Protein AF-A0A8H8NSB6-F1 (afdb_monomer_lite)

pLDDT: mean 71.09, std 27.41, range [25.17, 98.81]

Foldseek 3Di:
DADQFFWFWWDFDDDPPPPDPVPDDFFFFFQKWDWFAADDDDPVPPADDDDPPDDHDDPDCPPPHPDPDDDDDDDDDDDDDDDDDDDDDDDDDDDDDDDDDDDDDDDDDDDDDDDDDDDDDPPPPPPPPPDPQQAASIGTDDTQWFPCNPVQKFWDQDQRPRRALEGADGPVVCVVQVQWDQDPSTDTHGHWRPDPDDDGGTYGIMITGNDGDDFTKTKHRDLDDAAAASGWTWRKIHDVVDPPASKIWTQATDHHHDQWGKTFIAWAPQQFADPPFQAQFDFSDGRAQHCVVNVHPGGITTFPDRCQDHPSCNVQSHWMWMWGGDLQWIFIATAGPVGHDVCVSSVRDDVVPRHTGRDGGTCPPPRSPID

InterPro domains:
  IPR000757 Beta-glucanase-like, N-terminal domain [PS51762] (128-371)
  IPR013320 Concanavalin A-like lectin/glucanase domain superfamily [SSF49899] (148-345)
  IPR050546 Glycosyl Hydrolase Family 16 [PTHR10963] (89-366)

Structure (mmCIF, N/CA/C/O backbone):
data_AF-A0A8H8NSB6-F1
#
_entry.id   AF-A0A8H8NSB6-F1
#
loop_
_atom_site.group_PDB
_atom_site.id
_atom_site.type_symbol
_atom_site.label_atom_id
_atom_site.label_alt_id
_atom_site.label_comp_id
_atom_site.label_asym_id
_atom_site.label_entity_id
_atom_site.label_seq_id
_atom_site.pdbx_PDB_ins_code
_atom_site.Cartn_x
_atom_site.Cartn_y
_atom_site.Cartn_z
_atom_site.occupancy
_atom_site.B_iso_or_equiv
_atom_site.auth_seq_id
_atom_site.auth_comp_id
_atom_site.auth_asym_id
_atom_site.auth_atom_id
_atom_site.pdbx_PDB_model_num
ATOM 1 N N . MET A 1 1 ? -5.853 -27.298 14.794 1.00 31.56 1 MET A N 1
ATOM 2 C CA . MET A 1 1 ? -5.613 -26.521 13.560 1.00 31.56 1 MET A CA 1
ATOM 3 C C . MET A 1 1 ? -5.028 -25.190 13.998 1.00 31.56 1 MET A C 1
ATOM 5 O O . MET A 1 1 ? -5.674 -24.509 14.779 1.00 31.56 1 MET A O 1
ATOM 9 N N . LYS A 1 2 ? -3.760 -24.920 13.668 1.00 25.17 2 LYS A N 1
ATOM 10 C CA . LYS A 1 2 ? -3.040 -23.701 14.081 1.00 25.17 2 LYS A CA 1
ATOM 11 C C . LYS A 1 2 ? -3.324 -22.585 13.061 1.00 25.17 2 LYS A C 1
ATOM 13 O O . LYS A 1 2 ? -3.433 -22.927 11.885 1.00 25.17 2 LYS A O 1
ATOM 18 N N . PRO A 1 3 ? -3.458 -21.312 13.466 1.00 31.80 3 PRO A N 1
ATOM 19 C CA . PRO A 1 3 ? -3.681 -20.223 12.525 1.00 31.80 3 PRO A CA 1
ATOM 20 C C . PRO A 1 3 ? -2.365 -19.892 11.808 1.00 31.80 3 PRO A C 1
ATOM 22 O O . P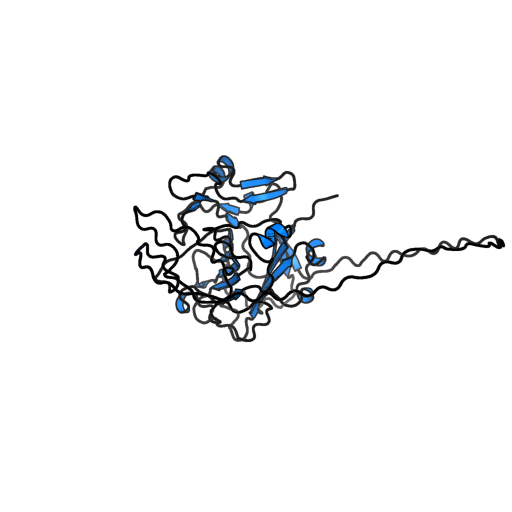RO A 1 3 ? -1.305 -19.850 12.431 1.00 31.80 3 PRO A O 1
ATOM 25 N N . THR A 1 4 ? -2.435 -19.695 10.495 1.00 35.28 4 THR A N 1
ATOM 26 C CA . THR A 1 4 ? -1.315 -19.304 9.631 1.00 35.28 4 THR A CA 1
ATOM 27 C C . THR A 1 4 ? -1.659 -17.942 9.049 1.00 35.28 4 THR A C 1
ATOM 29 O O . THR A 1 4 ? -2.445 -17.895 8.110 1.00 35.28 4 THR A O 1
ATOM 32 N N . ILE A 1 5 ? -1.147 -16.854 9.634 1.00 37.28 5 ILE A N 1
ATOM 33 C CA . ILE A 1 5 ? -1.240 -15.489 9.084 1.00 37.28 5 ILE A CA 1
ATOM 34 C C . ILE A 1 5 ? 0.093 -14.795 9.373 1.00 37.28 5 ILE A C 1
ATOM 36 O O . ILE A 1 5 ? 0.484 -14.708 10.534 1.00 37.28 5 ILE A O 1
ATOM 40 N N . VAL A 1 6 ? 0.811 -14.398 8.314 1.00 36.88 6 VAL A N 1
ATOM 41 C CA . VAL A 1 6 ? 2.244 -14.041 8.355 1.00 36.88 6 VAL A CA 1
ATOM 42 C C . VAL A 1 6 ? 2.505 -12.702 7.661 1.00 36.88 6 VAL A C 1
ATOM 44 O O . VAL A 1 6 ? 2.391 -12.597 6.444 1.00 36.88 6 V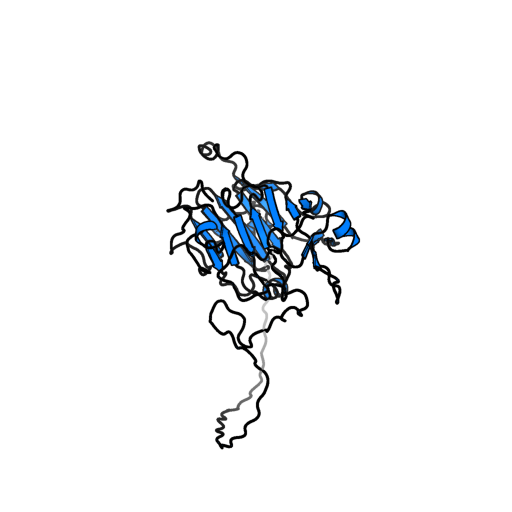AL A O 1
ATOM 47 N N . LEU A 1 7 ? 2.955 -11.697 8.418 1.00 34.12 7 LEU A N 1
ATOM 48 C CA . LEU A 1 7 ? 3.633 -10.513 7.877 1.00 34.12 7 LEU A CA 1
ATOM 49 C C . LEU A 1 7 ? 5.150 -10.716 8.026 1.00 34.12 7 LEU A C 1
ATOM 51 O O . LEU A 1 7 ? 5.658 -10.684 9.148 1.00 34.12 7 LEU A O 1
ATOM 55 N N . ALA A 1 8 ? 5.884 -10.935 6.932 1.00 38.88 8 ALA A N 1
ATOM 56 C CA . ALA A 1 8 ? 7.321 -11.234 6.989 1.00 38.88 8 ALA A CA 1
ATOM 57 C C . ALA A 1 8 ? 8.144 -10.319 6.069 1.00 38.88 8 ALA A C 1
ATOM 59 O O . ALA A 1 8 ? 7.882 -10.247 4.869 1.00 38.88 8 ALA A O 1
ATOM 60 N N . LEU A 1 9 ? 9.171 -9.654 6.620 1.00 35.47 9 LEU A N 1
ATOM 61 C CA . LEU A 1 9 ? 10.244 -9.034 5.832 1.00 35.47 9 LEU A CA 1
ATOM 62 C C . LEU A 1 9 ? 11.507 -9.891 5.873 1.00 35.47 9 LEU A C 1
ATOM 64 O O . LEU A 1 9 ? 11.980 -10.232 6.961 1.00 35.47 9 LEU A O 1
ATOM 68 N N . ALA A 1 10 ? 12.107 -10.162 4.717 1.00 37.84 10 ALA A N 1
ATOM 69 C CA . ALA A 1 10 ? 13.347 -10.913 4.618 1.00 37.84 10 ALA A CA 1
ATOM 70 C C . ALA A 1 10 ? 14.437 -10.141 3.842 1.00 37.84 10 ALA A C 1
ATOM 72 O O . ALA A 1 10 ? 14.140 -9.438 2.880 1.00 37.84 10 ALA A O 1
ATOM 73 N N . ALA A 1 11 ? 15.704 -10.273 4.251 1.00 36.00 11 ALA A N 1
ATOM 74 C CA . ALA A 1 11 ? 16.877 -9.654 3.616 1.00 36.00 11 ALA A CA 1
ATOM 75 C C . ALA A 1 11 ? 17.963 -10.698 3.282 1.00 36.00 11 ALA A C 1
ATOM 77 O O . ALA A 1 11 ? 18.061 -11.735 3.939 1.00 36.00 11 ALA A O 1
ATOM 78 N N . LEU A 1 12 ? 18.761 -10.436 2.243 1.00 31.56 12 LEU A N 1
ATOM 79 C CA . LEU A 1 12 ? 19.855 -11.290 1.759 1.00 31.56 12 LEU A CA 1
ATOM 80 C C . LEU A 1 12 ? 21.085 -11.250 2.686 1.00 31.56 12 LEU A C 1
ATOM 82 O O . LEU A 1 12 ? 21.487 -10.184 3.142 1.00 31.56 12 LEU A O 1
ATOM 86 N N . ALA A 1 13 ? 21.752 -12.394 2.866 1.00 33.66 13 ALA A N 1
ATOM 87 C CA . ALA A 1 13 ? 23.151 -12.453 3.302 1.00 33.66 13 ALA A CA 1
ATOM 88 C C . ALA A 1 13 ? 24.038 -12.702 2.068 1.00 33.66 13 ALA A C 1
ATOM 90 O O . ALA A 1 13 ? 23.849 -13.705 1.382 1.00 33.66 13 ALA A O 1
ATOM 91 N N . ILE A 1 14 ? 24.984 -11.805 1.766 1.00 41.91 14 ILE A N 1
ATOM 92 C CA . ILE A 1 14 ? 25.875 -11.919 0.595 1.00 41.91 14 ILE A CA 1
ATOM 93 C C . ILE A 1 14 ? 27.347 -11.849 1.036 1.00 41.91 14 ILE A C 1
ATOM 95 O O . ILE A 1 14 ? 27.715 -10.899 1.728 1.00 41.91 14 ILE A O 1
ATOM 99 N N . PRO A 1 15 ? 28.227 -12.760 0.577 1.00 36.62 15 PRO A N 1
ATOM 100 C CA . PRO A 1 15 ? 29.655 -12.493 0.466 1.00 36.62 15 PRO A CA 1
ATOM 101 C C . PRO A 1 15 ? 29.919 -11.609 -0.770 1.00 36.62 15 PRO A C 1
ATOM 103 O O . PRO A 1 15 ? 29.604 -11.984 -1.896 1.00 36.62 15 PRO A O 1
ATOM 106 N N . SER A 1 16 ? 30.492 -10.422 -0.544 1.00 33.41 16 SER A N 1
ATOM 107 C CA . SER A 1 16 ? 31.216 -9.591 -1.530 1.00 33.41 16 SER A CA 1
ATOM 108 C C . SER A 1 16 ? 30.492 -9.072 -2.793 1.00 33.41 16 SER A C 1
ATOM 110 O O . SER A 1 16 ? 31.108 -8.997 -3.851 1.00 33.41 16 SER A O 1
ATOM 112 N N . ALA A 1 17 ? 29.243 -8.601 -2.691 1.00 33.72 17 ALA A N 1
ATOM 113 C CA . ALA A 1 17 ? 28.645 -7.710 -3.710 1.00 33.72 17 ALA A CA 1
ATOM 114 C C . ALA A 1 17 ? 27.960 -6.458 -3.116 1.00 33.72 17 ALA A C 1
ATOM 116 O O . ALA A 1 17 ? 27.121 -5.830 -3.754 1.00 33.72 17 ALA A O 1
ATOM 117 N N . ALA A 1 18 ? 28.337 -6.072 -1.892 1.00 35.59 18 ALA A N 1
ATOM 118 C CA . ALA A 1 18 ? 27.906 -4.839 -1.230 1.00 35.59 18 ALA A CA 1
ATOM 119 C C . ALA A 1 18 ? 28.957 -3.727 -1.395 1.00 35.59 18 ALA A C 1
ATOM 121 O O . ALA A 1 18 ? 29.485 -3.192 -0.423 1.00 35.59 18 ALA A O 1
ATOM 122 N N . GLN A 1 19 ? 29.300 -3.389 -2.635 1.00 32.56 19 GLN A N 1
ATOM 123 C CA . GLN A 1 19 ? 30.086 -2.191 -2.931 1.00 32.56 19 GLN A CA 1
ATOM 124 C C . GLN A 1 19 ? 29.279 -1.302 -3.876 1.00 32.56 19 GLN A C 1
ATOM 126 O O . GLN A 1 19 ? 29.432 -1.371 -5.089 1.00 32.56 19 GLN A O 1
ATOM 131 N N . SER A 1 20 ? 28.353 -0.531 -3.287 1.00 32.12 20 SER A N 1
ATOM 132 C CA . SER A 1 20 ? 27.959 0.840 -3.700 1.00 32.12 20 SER A CA 1
ATOM 133 C C . SER A 1 20 ? 26.593 1.323 -3.167 1.00 32.12 20 SER A C 1
ATOM 135 O O . SER A 1 20 ? 26.095 2.335 -3.644 1.00 32.12 20 SER A O 1
ATOM 137 N N . LEU A 1 21 ? 26.008 0.699 -2.135 1.00 40.34 21 LEU A N 1
ATOM 138 C CA . LEU A 1 21 ? 24.866 1.294 -1.402 1.00 40.34 21 LEU A CA 1
ATOM 139 C C . LEU A 1 21 ? 25.288 2.125 -0.169 1.00 40.34 21 LEU A C 1
ATOM 141 O O . LEU A 1 21 ? 24.444 2.688 0.515 1.00 40.34 21 LEU A O 1
ATOM 145 N N . ASN A 1 22 ? 26.594 2.274 0.084 1.00 31.16 22 ASN A N 1
ATOM 146 C CA . ASN A 1 22 ? 27.151 2.988 1.247 1.00 31.16 22 ASN A CA 1
ATOM 147 C C . ASN A 1 22 ? 27.150 4.531 1.120 1.00 31.16 22 ASN A C 1
ATOM 149 O O . ASN A 1 22 ? 27.965 5.183 1.763 1.00 31.16 22 ASN A O 1
ATOM 153 N N . VAL A 1 23 ? 26.302 5.125 0.271 1.00 32.78 23 VAL A N 1
ATOM 154 C CA . VAL A 1 23 ? 26.246 6.597 0.077 1.00 32.78 23 VAL A CA 1
ATOM 155 C C . VAL A 1 23 ? 24.837 7.165 0.293 1.00 32.78 23 VAL A C 1
ATOM 157 O O . VAL A 1 23 ? 24.571 8.316 -0.026 1.00 32.78 23 VAL A O 1
ATOM 160 N N . VAL A 1 24 ? 23.926 6.389 0.881 1.00 34.28 24 VAL A N 1
ATOM 161 C CA . VAL A 1 24 ? 22.665 6.931 1.398 1.00 34.28 24 VAL A CA 1
ATOM 162 C C . VAL A 1 24 ? 22.602 6.573 2.873 1.00 34.28 24 VAL A C 1
ATOM 164 O O . VAL A 1 24 ? 22.311 5.433 3.236 1.00 34.28 24 VAL A O 1
ATOM 167 N N . ASP A 1 25 ? 22.953 7.538 3.721 1.00 31.75 25 ASP A N 1
ATOM 168 C CA . ASP A 1 25 ? 22.668 7.465 5.148 1.00 31.75 25 ASP A CA 1
ATOM 169 C C . ASP A 1 25 ? 21.160 7.242 5.309 1.00 31.75 25 ASP A C 1
ATOM 171 O O . ASP A 1 25 ? 20.360 8.130 5.033 1.00 31.75 25 ASP A O 1
ATOM 175 N N . SER A 1 26 ? 20.784 6.036 5.743 1.00 31.34 26 SER A N 1
ATOM 176 C CA . SER A 1 26 ? 19.444 5.656 6.214 1.00 31.34 26 SER A CA 1
ATOM 177 C C . SER A 1 26 ? 18.268 6.023 5.291 1.00 31.34 26 SER A C 1
ATOM 179 O O . SER A 1 26 ? 17.693 7.102 5.383 1.00 31.34 26 SER A O 1
ATOM 181 N N . PHE A 1 27 ? 17.840 5.072 4.462 1.00 38.47 27 PHE A N 1
ATOM 182 C CA . PHE A 1 27 ? 16.586 5.167 3.714 1.00 38.47 27 PHE A CA 1
ATOM 183 C C . PHE A 1 27 ? 15.393 4.687 4.559 1.00 38.47 27 PHE A C 1
ATOM 185 O O . PHE A 1 27 ? 15.475 3.610 5.144 1.00 38.47 27 PHE A O 1
ATOM 192 N N . MET A 1 28 ? 14.300 5.464 4.544 1.00 42.97 28 MET A N 1
ATOM 193 C CA . MET A 1 28 ? 12.947 5.227 5.089 1.00 42.97 28 MET A CA 1
ATOM 194 C C . MET A 1 28 ? 12.724 5.264 6.601 1.00 42.97 28 MET A C 1
ATOM 196 O O . MET A 1 28 ? 13.445 4.676 7.391 1.00 42.97 28 MET A O 1
ATOM 200 N N . ARG A 1 29 ? 11.606 5.880 7.000 1.00 37.41 29 ARG A N 1
ATOM 201 C CA . ARG A 1 29 ? 11.091 5.883 8.378 1.00 37.41 29 ARG A CA 1
ATOM 202 C C . ARG A 1 29 ? 9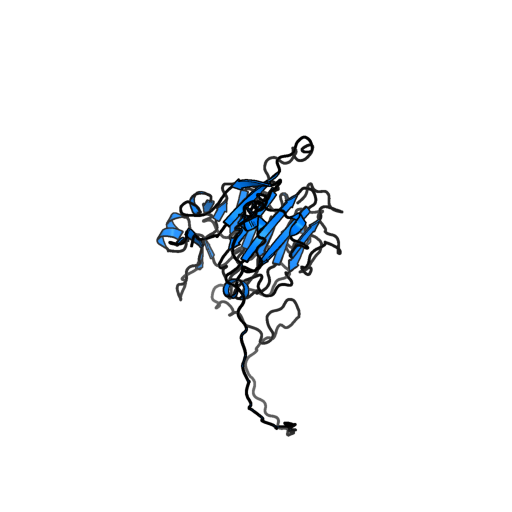.703 5.270 8.518 1.00 37.41 29 ARG A C 1
ATOM 204 O O . ARG A 1 29 ? 9.190 5.215 9.627 1.00 37.41 29 ARG A O 1
ATOM 211 N N . ASP A 1 30 ? 9.080 4.814 7.435 1.00 36.09 30 ASP A N 1
ATOM 212 C CA . ASP A 1 30 ? 7.645 4.573 7.471 1.00 36.09 30 ASP A CA 1
ATOM 213 C C . ASP A 1 30 ? 7.247 3.344 6.656 1.00 36.09 30 ASP A C 1
ATOM 215 O O . ASP A 1 30 ? 7.358 3.347 5.438 1.00 36.09 30 ASP A O 1
ATOM 219 N N . LEU A 1 31 ? 6.705 2.320 7.316 1.00 30.84 31 LEU A N 1
ATOM 220 C CA . LEU A 1 31 ? 5.618 1.508 6.774 1.00 30.84 31 LEU A CA 1
ATOM 221 C C . LEU A 1 31 ? 4.321 2.175 7.236 1.00 30.84 31 LEU A C 1
ATOM 223 O O . LEU A 1 31 ? 3.994 2.105 8.415 1.00 30.84 31 LEU A O 1
ATOM 227 N N . SER A 1 32 ? 3.635 2.910 6.364 1.00 37.50 32 SER A N 1
ATOM 228 C CA . SER A 1 32 ? 2.466 3.704 6.755 1.00 37.50 32 SER A CA 1
ATOM 229 C C . SER A 1 32 ? 1.161 3.058 6.295 1.00 37.50 32 SER A C 1
ATOM 231 O O . SER A 1 32 ? 1.025 2.664 5.141 1.00 37.50 32 SER A O 1
ATOM 233 N N . ILE A 1 33 ? 0.166 2.988 7.184 1.00 32.91 33 ILE A N 1
ATOM 234 C CA . ILE A 1 33 ? -1.244 2.848 6.788 1.00 32.91 33 ILE A CA 1
ATOM 235 C C . ILE A 1 33 ? -1.880 4.209 7.004 1.00 32.91 33 ILE A C 1
ATOM 237 O O . ILE A 1 33 ? -2.078 4.616 8.143 1.00 32.91 33 ILE A O 1
ATOM 241 N N . SER A 1 34 ? -2.130 4.963 5.937 1.00 30.39 34 SER A N 1
ATOM 242 C CA . SER A 1 34 ? -2.752 6.283 6.053 1.00 30.39 34 SER A CA 1
ATOM 243 C C . SER A 1 34 ? -3.682 6.585 4.894 1.00 30.39 34 SER A C 1
ATOM 245 O O . SER A 1 34 ? -3.532 6.059 3.798 1.00 30.39 34 SER A O 1
ATOM 247 N N . PHE A 1 35 ? -4.678 7.411 5.195 1.00 43.31 35 PHE A N 1
ATOM 248 C CA . PHE A 1 35 ? -5.698 7.880 4.279 1.00 43.31 35 PHE A CA 1
ATOM 249 C C . PHE A 1 35 ? -5.425 9.336 3.926 1.00 43.31 35 PHE A C 1
ATOM 251 O O . PHE A 1 35 ? -5.514 10.190 4.808 1.00 43.31 35 PHE A O 1
ATOM 258 N N . ARG A 1 36 ? -5.086 9.624 2.663 1.00 41.91 36 ARG A N 1
ATOM 259 C CA . ARG A 1 36 ? -4.519 10.924 2.279 1.00 41.91 36 ARG A CA 1
ATOM 260 C C . ARG A 1 36 ? -5.171 11.514 1.012 1.00 41.91 36 ARG A C 1
ATOM 262 O O . ARG A 1 36 ? -4.983 10.858 0.032 1.00 41.91 36 ARG A O 1
ATOM 269 N N . ALA A 1 37 ? -5.797 12.714 0.907 1.00 29.58 37 ALA A N 1
ATOM 270 C CA . ALA A 1 37 ? -6.108 13.400 -0.399 1.00 29.58 37 ALA A CA 1
ATOM 271 C C . ALA A 1 37 ? -5.664 14.889 -0.592 1.00 29.58 37 ALA A C 1
ATOM 273 O O . ALA A 1 37 ? -6.267 15.756 0.021 1.00 29.58 37 ALA A O 1
ATOM 274 N N . LEU A 1 38 ? -4.700 15.164 -1.504 1.00 32.78 38 LEU A N 1
ATOM 275 C CA . LEU A 1 38 ? -3.842 16.373 -1.736 1.00 32.78 38 LEU A CA 1
ATOM 276 C C . LEU A 1 38 ? -4.493 17.729 -2.137 1.00 32.78 38 LEU A C 1
ATOM 278 O O . LEU A 1 38 ? -5.464 17.762 -2.890 1.00 32.78 38 LEU A O 1
ATOM 282 N N . SER A 1 39 ? -3.792 18.852 -1.853 1.00 30.88 39 SER A N 1
ATOM 283 C CA . SER A 1 39 ? -3.591 19.939 -2.845 1.00 30.88 39 SER A CA 1
ATOM 284 C C . SER A 1 39 ? -2.349 20.827 -2.591 1.00 30.88 39 SER A C 1
ATOM 286 O O . SER A 1 39 ? -2.343 21.643 -1.674 1.00 30.88 39 SER A O 1
ATOM 288 N N . SER A 1 40 ? -1.367 20.787 -3.493 1.00 26.22 40 SER A N 1
ATOM 289 C CA . SER A 1 40 ? -1.046 21.958 -4.327 1.00 26.22 40 SER A CA 1
ATOM 290 C C . SER A 1 40 ? -1.732 21.728 -5.684 1.00 26.22 40 SER A C 1
ATOM 292 O O . SER A 1 40 ? -2.122 20.606 -5.982 1.00 26.22 40 SER A O 1
ATOM 294 N N . SER A 1 41 ? -2.038 22.765 -6.455 1.00 33.03 41 SER A N 1
ATOM 295 C CA . SER A 1 41 ? -2.914 22.742 -7.646 1.00 33.03 41 SER A CA 1
ATOM 296 C C . SER A 1 41 ? -2.804 21.494 -8.557 1.00 33.03 41 SER A C 1
ATOM 298 O O . SER A 1 41 ? -1.930 21.420 -9.410 1.00 33.03 41 SER A O 1
ATOM 300 N N . HIS A 1 42 ? -3.742 20.546 -8.406 1.00 37.00 42 HIS A N 1
ATOM 301 C CA . HIS A 1 42 ? -3.835 19.284 -9.161 1.00 37.00 42 HIS A CA 1
ATOM 302 C C . HIS A 1 42 ? -4.782 19.379 -10.381 1.00 37.00 42 HIS A C 1
ATOM 304 O O . HIS A 1 42 ? -5.815 20.052 -10.289 1.00 37.00 42 HIS A O 1
ATOM 310 N N . PRO A 1 43 ? -4.557 18.606 -11.465 1.00 28.48 43 PRO A N 1
ATOM 311 C CA . PRO A 1 43 ? -5.543 18.389 -12.533 1.00 28.48 43 PRO A CA 1
ATOM 312 C C . PRO A 1 43 ? -6.754 17.524 -12.121 1.00 28.48 43 PRO A C 1
ATOM 314 O O . PRO A 1 43 ? -7.746 17.478 -12.844 1.00 28.48 43 PRO A O 1
ATOM 317 N N . ARG A 1 44 ? -6.757 16.885 -10.938 1.00 40.06 44 ARG A N 1
ATOM 318 C CA . ARG A 1 44 ? -7.914 16.127 -10.399 1.00 40.06 44 ARG A CA 1
ATOM 319 C C . ARG A 1 44 ? -9.001 17.033 -9.778 1.00 40.06 44 ARG A C 1
ATOM 321 O O . ARG A 1 44 ? -9.500 16.764 -8.689 1.00 40.06 44 ARG A O 1
ATOM 328 N N . ARG A 1 45 ? -9.391 18.126 -10.445 1.00 30.02 45 ARG A N 1
ATOM 329 C CA . ARG A 1 45 ? -10.256 19.199 -9.890 1.00 30.02 45 ARG A CA 1
ATOM 330 C C . ARG A 1 45 ? -11.715 18.836 -9.541 1.00 30.02 45 ARG A C 1
ATOM 332 O O . ARG A 1 45 ? -12.469 19.734 -9.177 1.00 30.02 45 ARG A O 1
ATOM 339 N N . ALA A 1 46 ? -12.158 17.582 -9.608 1.00 29.73 46 ALA A N 1
ATOM 340 C CA . ALA A 1 46 ? -13.587 17.272 -9.453 1.00 29.73 46 ALA A CA 1
ATOM 341 C C . ALA A 1 46 ? -14.018 16.713 -8.085 1.00 29.73 46 ALA A C 1
ATOM 343 O O . ALA A 1 46 ? -15.209 16.770 -7.773 1.00 29.73 46 ALA A O 1
ATOM 344 N N . PHE A 1 47 ? -13.111 16.219 -7.240 1.00 37.22 47 PHE A N 1
ATOM 345 C CA . PHE A 1 47 ? -13.519 15.496 -6.031 1.00 37.22 47 PHE A CA 1
ATOM 346 C C . PHE A 1 47 ? -13.030 16.181 -4.750 1.00 37.22 47 PHE A C 1
ATOM 348 O O . PHE A 1 47 ? -11.970 15.892 -4.218 1.00 37.22 47 PHE A O 1
ATOM 355 N N . HIS A 1 48 ? -13.897 17.069 -4.252 1.00 39.62 48 HIS A N 1
ATOM 356 C CA . HIS A 1 48 ? -14.037 17.438 -2.836 1.00 39.62 48 HIS A CA 1
ATOM 357 C C . HIS A 1 48 ? -13.100 18.511 -2.260 1.00 39.62 48 HIS A C 1
ATOM 359 O O . HIS A 1 48 ? -12.400 18.292 -1.279 1.00 39.62 48 HIS A O 1
ATOM 365 N N . ARG A 1 49 ? -13.254 19.757 -2.727 1.00 36.16 49 ARG A N 1
ATOM 366 C CA . ARG A 1 49 ? -13.048 20.911 -1.834 1.00 36.16 49 ARG A CA 1
ATOM 367 C C . ARG A 1 49 ? -14.262 21.016 -0.898 1.00 36.16 49 ARG A C 1
ATOM 369 O O . ARG A 1 49 ? -15.383 21.147 -1.393 1.00 36.16 49 ARG A O 1
ATOM 376 N N . ARG A 1 50 ? -14.077 20.970 0.430 1.00 38.31 50 ARG A N 1
ATOM 377 C CA . ARG A 1 50 ? -15.120 21.448 1.362 1.00 38.31 50 ARG A CA 1
ATOM 378 C C . ARG A 1 50 ? -15.281 22.952 1.144 1.00 38.31 50 ARG A C 1
ATOM 380 O O . ARG A 1 50 ? -14.312 23.700 1.239 1.00 38.31 50 ARG A O 1
ATOM 387 N N . ILE A 1 51 ? -16.505 23.382 0.866 1.00 43.41 51 ILE A N 1
ATOM 388 C CA . ILE A 1 51 ? -16.914 24.780 1.002 1.00 43.41 51 ILE A CA 1
ATOM 389 C C . ILE A 1 51 ? -17.600 24.869 2.372 1.00 43.41 51 ILE A C 1
ATOM 391 O O . ILE A 1 51 ? -18.542 24.102 2.601 1.00 43.41 51 ILE A O 1
ATOM 395 N N . PRO A 1 52 ? -17.137 25.726 3.302 1.00 38.91 52 PRO A N 1
ATOM 396 C CA . PRO A 1 52 ? -17.814 25.929 4.581 1.00 38.91 52 PRO A CA 1
ATOM 397 C C . PRO A 1 52 ? -19.309 26.211 4.360 1.00 38.91 52 PRO A C 1
ATOM 399 O O . PRO A 1 52 ? -19.663 27.076 3.565 1.00 38.91 52 PRO A O 1
ATOM 402 N N . GLY A 1 53 ? -20.184 25.440 5.013 1.00 42.22 53 GLY A N 1
ATOM 403 C CA . GLY A 1 53 ? -21.641 25.572 4.883 1.00 42.22 53 GLY A CA 1
ATOM 404 C C . GLY A 1 53 ? -22.316 24.728 3.790 1.00 42.22 53 GLY A C 1
ATOM 405 O O . GLY A 1 53 ? -23.539 24.773 3.693 1.00 42.22 53 GLY A O 1
ATOM 406 N N . GLN A 1 54 ? -21.586 23.929 2.997 1.00 38.38 54 GLN A N 1
ATOM 407 C CA . GLN A 1 54 ? -22.200 23.002 2.030 1.00 38.38 54 GLN A CA 1
ATOM 408 C C . GLN A 1 54 ? -22.044 21.525 2.417 1.00 38.38 54 GLN A C 1
ATOM 410 O O . GLN A 1 54 ? -20.972 21.074 2.825 1.00 38.38 54 GLN A O 1
ATOM 415 N N . LEU A 1 55 ? -23.130 20.759 2.245 1.00 37.66 55 LEU A N 1
ATOM 416 C CA . LEU A 1 55 ? -23.155 19.304 2.413 1.00 37.66 55 LEU A CA 1
ATOM 417 C C . LEU A 1 55 ? -22.143 18.643 1.464 1.00 37.66 55 LEU A C 1
ATOM 419 O O . LEU A 1 55 ? -22.082 18.960 0.274 1.00 37.66 55 LEU A O 1
ATOM 423 N N . VAL A 1 56 ? -21.355 17.701 1.988 1.00 44.47 56 VAL A N 1
ATOM 424 C CA . VAL A 1 56 ? -20.375 16.935 1.207 1.00 44.47 56 VAL A CA 1
ATOM 425 C C . VAL A 1 56 ? -21.114 16.162 0.109 1.00 44.47 56 VAL A C 1
ATOM 427 O O . VAL A 1 56 ? -22.062 15.426 0.393 1.00 44.47 56 VAL A O 1
ATOM 430 N N . LYS A 1 57 ? -20.707 16.341 -1.156 1.00 43.00 57 LYS A N 1
ATOM 431 C CA . LYS A 1 57 ? -21.306 15.633 -2.298 1.00 43.00 57 LYS A CA 1
ATOM 432 C C . LYS A 1 57 ? -21.224 14.121 -2.059 1.00 43.00 57 LYS A C 1
ATOM 434 O O . LYS A 1 57 ? -20.132 13.588 -1.879 1.00 43.00 57 LYS A O 1
ATOM 439 N N . ARG A 1 58 ? -22.378 13.440 -2.066 1.00 41.41 58 ARG A N 1
ATOM 440 C CA . ARG A 1 58 ? -22.467 11.972 -2.025 1.00 41.41 58 ARG A CA 1
ATOM 441 C C . ARG A 1 58 ? -21.656 11.379 -3.177 1.00 41.41 58 ARG A C 1
ATOM 443 O O . ARG A 1 58 ? -21.716 11.881 -4.297 1.00 41.41 58 ARG A O 1
ATOM 450 N N . CYS A 1 59 ? -20.987 10.264 -2.910 1.00 46.81 59 CYS A N 1
ATOM 451 C CA . CYS A 1 59 ? -20.581 9.326 -3.948 1.00 46.81 59 CYS A CA 1
ATOM 452 C C . CYS A 1 59 ? -21.794 8.985 -4.823 1.00 46.81 59 CYS A C 1
ATOM 454 O O . CYS A 1 59 ? -22.707 8.285 -4.379 1.00 46.81 59 CYS A O 1
ATOM 456 N N . ILE A 1 60 ? -21.809 9.462 -6.061 1.00 43.16 60 ILE A N 1
ATOM 457 C CA . ILE A 1 60 ? -22.711 8.927 -7.072 1.00 43.16 60 ILE A CA 1
ATOM 458 C C . ILE A 1 60 ? -22.013 7.674 -7.592 1.00 43.16 60 ILE A C 1
ATOM 460 O O . ILE A 1 60 ? -20.967 7.787 -8.222 1.00 43.16 60 ILE A O 1
ATOM 464 N N . ARG A 1 61 ? -22.547 6.483 -7.289 1.00 40.97 61 ARG A N 1
ATOM 465 C CA . ARG A 1 61 ? -22.172 5.263 -8.019 1.00 40.97 61 ARG A CA 1
ATOM 466 C C . ARG A 1 61 ? -22.669 5.456 -9.455 1.00 40.97 61 ARG A C 1
ATOM 468 O O . ARG A 1 61 ? -23.888 5.489 -9.626 1.00 40.97 61 ARG A O 1
ATOM 475 N N . PRO A 1 62 ? -21.810 5.611 -10.477 1.00 40.59 62 PRO A N 1
ATOM 476 C CA . PRO A 1 62 ? -22.299 5.544 -11.841 1.00 40.59 62 PRO A CA 1
ATOM 477 C C . PRO A 1 62 ? -22.825 4.123 -12.070 1.00 40.59 62 PRO A C 1
ATOM 479 O O . PRO A 1 62 ? -22.254 3.153 -11.569 1.00 40.59 62 PRO A O 1
ATOM 482 N N . SER A 1 63 ? -23.926 4.001 -12.807 1.00 40.84 63 SER A N 1
ATOM 483 C CA . SER A 1 63 ? -24.529 2.715 -13.188 1.00 40.84 63 SER A CA 1
ATOM 484 C C . SER A 1 63 ? -23.592 1.836 -14.025 1.00 40.84 63 SER A C 1
ATOM 486 O O . SER A 1 63 ? -23.791 0.628 -14.096 1.00 40.84 63 SER A O 1
ATOM 488 N N . ASN A 1 64 ? -22.545 2.431 -14.602 1.00 42.38 64 ASN A N 1
ATOM 489 C CA . ASN A 1 64 ? -21.453 1.738 -15.268 1.00 42.38 64 ASN A CA 1
ATOM 490 C C . ASN A 1 64 ? -20.248 1.799 -14.327 1.00 42.38 64 ASN A C 1
ATOM 492 O O . ASN A 1 64 ? -19.743 2.890 -14.071 1.00 42.38 64 ASN A O 1
ATOM 496 N N . GLY A 1 65 ? -19.865 0.650 -13.762 1.00 41.66 65 GLY A N 1
ATOM 497 C CA . GLY A 1 65 ? -18.857 0.513 -12.707 1.00 41.66 65 GLY A CA 1
ATOM 498 C C . GLY A 1 65 ? -17.691 1.491 -12.843 1.00 41.66 65 GLY A C 1
ATOM 499 O O . GLY A 1 65 ? -17.109 1.624 -13.916 1.00 41.66 65 GLY A O 1
ATOM 500 N N . TYR A 1 66 ? -17.391 2.202 -11.749 1.00 37.22 66 TYR A N 1
ATOM 501 C CA . TYR A 1 66 ? -16.346 3.219 -11.737 1.00 37.22 66 TYR A CA 1
ATOM 502 C C . TYR A 1 66 ? -15.027 2.594 -12.219 1.00 37.22 66 TYR A C 1
ATOM 504 O O . TYR A 1 66 ? -14.631 1.548 -11.694 1.00 37.22 66 TYR A O 1
ATOM 512 N N . PRO A 1 67 ? -14.369 3.172 -13.228 1.00 48.28 67 PRO A N 1
ATOM 513 C CA . PRO A 1 67 ? -13.589 2.366 -14.143 1.00 48.28 67 PRO A CA 1
ATOM 514 C C . PRO A 1 67 ? -12.098 2.673 -13.940 1.00 48.28 67 PRO A C 1
ATOM 516 O O . PRO A 1 67 ? -11.690 3.816 -13.754 1.00 48.28 67 PRO A O 1
ATOM 519 N N . GLY A 1 68 ? -11.211 1.695 -14.077 1.00 36.09 68 GLY A N 1
ATOM 520 C CA . GLY A 1 68 ? -10.274 1.895 -15.182 1.00 36.09 68 GLY A CA 1
ATOM 521 C C . GLY A 1 68 ? -11.037 2.168 -16.482 1.00 36.09 68 GLY A C 1
ATOM 522 O O . GLY A 1 68 ? -11.482 1.218 -17.114 1.00 36.09 68 GLY A O 1
ATOM 523 N N . GLY A 1 69 ? -11.232 3.449 -16.830 1.00 30.03 69 GLY A N 1
ATOM 524 C CA . GLY A 1 69 ? -11.691 3.885 -18.158 1.00 30.03 69 GLY A CA 1
ATOM 525 C C . GLY A 1 69 ? -12.981 4.719 -18.247 1.00 30.03 69 GLY A C 1
ATOM 526 O O . GLY A 1 69 ? -14.082 4.189 -18.178 1.00 30.03 69 GLY A O 1
ATOM 527 N N . GLY A 1 70 ? -12.849 6.005 -18.584 1.00 30.19 70 GLY A N 1
ATOM 528 C CA . GLY A 1 70 ? -13.826 6.650 -19.473 1.00 30.19 70 GLY A CA 1
ATOM 529 C C . GLY A 1 70 ? -14.698 7.760 -18.883 1.00 30.19 70 GLY A C 1
ATOM 530 O O . GLY A 1 70 ? -15.558 7.553 -18.038 1.00 30.19 70 GLY A O 1
ATOM 531 N N . ASN A 1 71 ? -14.471 8.947 -19.435 1.00 39.91 71 ASN A N 1
ATOM 532 C CA . ASN A 1 71 ? -15.203 10.206 -19.352 1.00 39.91 71 ASN A CA 1
ATOM 533 C C . ASN A 1 71 ? -16.742 10.085 -19.187 1.00 39.91 71 ASN A C 1
ATOM 535 O O . ASN A 1 71 ? -17.428 9.624 -20.098 1.00 39.91 71 ASN A O 1
ATOM 539 N N . SER A 1 72 ? -17.307 10.588 -18.083 1.00 32.22 72 SER A N 1
ATOM 540 C CA . SER A 1 72 ? -18.669 11.157 -18.058 1.00 32.22 72 SER A CA 1
ATOM 541 C C . SER A 1 72 ? -18.944 11.904 -16.756 1.00 32.22 72 SER A C 1
ATOM 543 O O . SER A 1 72 ? -19.200 11.317 -15.707 1.00 32.22 72 SER A O 1
ATOM 545 N N . THR A 1 73 ? -18.941 13.231 -16.849 1.00 29.98 73 THR A N 1
ATOM 546 C CA . THR A 1 73 ? -19.521 14.114 -15.834 1.00 29.98 73 THR A CA 1
ATOM 547 C C . THR A 1 73 ? -20.942 14.414 -16.302 1.00 29.98 73 THR A C 1
ATOM 549 O O . THR A 1 73 ? -21.102 15.145 -17.274 1.00 29.98 73 THR A O 1
ATOM 552 N N . SER A 1 74 ? -21.973 13.849 -15.668 1.00 28.95 74 SER A N 1
ATOM 553 C CA . SER A 1 74 ? -23.351 14.291 -15.918 1.00 28.95 74 SER A CA 1
ATOM 554 C C . SER A 1 74 ? -23.793 15.202 -14.781 1.00 28.95 74 SER A C 1
ATOM 556 O O . SER A 1 74 ? -23.822 14.801 -13.616 1.00 28.95 74 SER A O 1
ATOM 558 N N . ILE A 1 75 ? -24.087 16.455 -15.121 1.00 30.48 75 ILE A N 1
ATOM 559 C CA . ILE A 1 75 ? -24.669 17.445 -14.220 1.00 30.48 75 ILE A CA 1
ATOM 560 C C . ILE A 1 75 ? -26.181 17.202 -14.209 1.00 30.48 75 ILE A C 1
ATOM 562 O O . ILE A 1 75 ? -26.865 17.508 -15.181 1.00 30.48 75 ILE A O 1
ATOM 566 N N . THR A 1 76 ? -26.730 16.685 -13.111 1.00 28.38 76 THR A N 1
ATOM 567 C CA . THR A 1 76 ? -28.179 16.755 -12.870 1.00 28.38 76 THR A CA 1
ATOM 568 C C . THR A 1 76 ? -28.547 18.174 -12.448 1.00 28.38 76 THR A C 1
ATOM 570 O O . THR A 1 76 ? -28.405 18.540 -11.282 1.00 28.38 76 THR A O 1
ATOM 573 N N . GLY A 1 77 ? -28.992 18.977 -13.417 1.00 29.22 77 GLY A N 1
ATOM 574 C CA . GLY A 1 77 ? -29.763 20.197 -13.185 1.00 29.22 77 GLY A CA 1
ATOM 575 C C . GLY A 1 77 ? -31.244 19.860 -12.997 1.00 29.22 77 GLY A C 1
ATOM 576 O O . GLY A 1 77 ? -31.778 18.989 -13.681 1.00 29.22 77 GLY A O 1
ATOM 577 N N . SER A 1 78 ? -31.897 20.527 -12.046 1.00 28.58 78 SER A N 1
ATOM 578 C CA . SER A 1 78 ? -33.315 20.331 -11.745 1.00 28.58 78 SER A CA 1
ATOM 579 C C . SER A 1 78 ? -34.213 21.191 -12.649 1.00 28.58 78 SER A C 1
ATOM 581 O O . SER A 1 78 ? -33.963 22.379 -12.824 1.00 28.58 78 SER A O 1
ATOM 583 N N . SER A 1 79 ? -35.268 20.545 -13.158 1.00 30.45 79 SER A N 1
ATOM 584 C CA . SER A 1 79 ? -36.544 21.033 -13.715 1.00 30.45 79 SER A CA 1
ATOM 585 C C . SER A 1 79 ? -36.574 22.054 -14.866 1.00 30.45 79 SER A C 1
ATOM 587 O O . SER A 1 79 ? -36.338 23.244 -14.674 1.00 30.45 79 SER A O 1
ATOM 589 N N . THR A 1 80 ? -37.159 21.640 -15.996 1.00 29.02 80 THR A N 1
ATOM 590 C CA . THR A 1 80 ? -38.368 22.305 -16.526 1.00 29.02 80 THR A CA 1
ATOM 591 C C . THR A 1 80 ? -39.178 21.336 -17.391 1.00 29.02 80 THR A C 1
ATOM 593 O O . THR A 1 80 ? -38.662 20.695 -18.301 1.00 29.02 80 THR A O 1
ATOM 596 N N . THR A 1 81 ? -40.464 21.216 -17.078 1.00 31.08 81 THR A N 1
ATOM 597 C CA . THR A 1 81 ? -41.494 20.517 -17.852 1.00 31.08 81 THR A CA 1
ATOM 598 C C . THR A 1 81 ? -41.601 21.058 -19.274 1.00 31.08 81 THR A C 1
ATOM 600 O O . THR A 1 81 ? -41.843 22.250 -19.458 1.00 31.08 81 THR A O 1
ATOM 603 N N . ARG A 1 82 ? -41.550 20.169 -20.270 1.00 28.61 82 ARG A N 1
ATOM 604 C CA . ARG A 1 82 ? -42.198 20.385 -21.569 1.00 28.61 82 ARG A CA 1
ATOM 605 C C . ARG A 1 82 ? -42.540 19.049 -22.226 1.00 28.61 82 ARG A C 1
ATOM 607 O O . ARG A 1 82 ? -41.661 18.259 -22.552 1.00 28.61 82 ARG A O 1
ATOM 614 N N . SER A 1 83 ? -43.839 18.816 -22.384 1.00 29.16 83 SER A N 1
ATOM 615 C CA . SER A 1 83 ? -44.417 17.708 -23.138 1.00 29.16 83 SER A CA 1
ATOM 616 C C . SER A 1 83 ? -43.959 17.726 -24.594 1.00 29.16 83 SER A C 1
ATOM 618 O O . SER A 1 83 ? -44.009 18.769 -25.241 1.00 29.16 83 SER A O 1
ATOM 620 N N . SER A 1 84 ? -43.628 16.557 -25.139 1.00 30.36 84 SER A N 1
ATOM 621 C CA . SER A 1 84 ? -43.931 16.240 -26.535 1.00 30.36 84 SER A CA 1
ATOM 622 C C . SER A 1 84 ? -44.044 14.728 -26.726 1.00 30.36 84 SER A C 1
ATOM 624 O O . SER A 1 84 ? -43.249 13.936 -26.228 1.00 30.36 84 SER A O 1
ATOM 626 N N . THR A 1 85 ? -45.125 14.366 -27.396 1.00 29.09 85 THR A N 1
ATOM 627 C CA . THR A 1 85 ? -45.602 13.031 -27.732 1.00 29.09 85 THR A CA 1
ATOM 628 C C . THR A 1 85 ? -44.792 12.451 -28.891 1.00 29.09 85 THR A C 1
ATOM 630 O O . THR A 1 85 ? -44.680 13.118 -29.917 1.00 29.09 85 THR A O 1
ATOM 633 N N . SER A 1 86 ? -44.328 11.197 -28.810 1.00 30.11 86 SER A N 1
ATOM 634 C CA . SER A 1 86 ? -44.429 10.273 -29.952 1.00 30.11 86 SER A CA 1
ATOM 635 C C . SER A 1 86 ? -44.108 8.808 -29.651 1.00 30.11 86 SER A C 1
ATOM 637 O O . SER A 1 86 ? -43.362 8.444 -28.752 1.00 30.11 86 SER A O 1
ATOM 639 N N . THR A 1 87 ? -44.792 8.017 -30.463 1.00 27.69 87 THR A N 1
ATOM 640 C CA . THR A 1 87 ? -45.151 6.599 -30.520 1.00 27.69 87 THR A CA 1
ATOM 641 C C . THR A 1 87 ? -44.068 5.579 -30.899 1.00 27.69 87 THR A C 1
ATOM 643 O O . THR A 1 87 ? -43.260 5.862 -31.773 1.00 27.69 87 THR A O 1
ATOM 646 N N . ARG A 1 88 ? -44.292 4.336 -30.408 1.00 30.23 88 ARG A N 1
ATOM 647 C CA . ARG A 1 88 ? -44.003 2.992 -31.000 1.00 30.23 88 ARG A CA 1
ATOM 648 C C . ARG A 1 88 ? -42.506 2.631 -31.191 1.00 30.23 88 ARG A C 1
ATOM 650 O O . ARG A 1 88 ? -41.685 3.484 -31.454 1.00 30.23 88 ARG A O 1
ATOM 657 N N . THR A 1 89 ? -42.037 1.386 -31.061 1.00 28.11 89 THR A N 1
ATOM 658 C CA . THR A 1 89 ? -42.646 0.080 -31.372 1.00 28.11 89 THR A CA 1
ATOM 659 C C . THR A 1 89 ? -41.912 -1.035 -30.613 1.00 28.11 89 THR A C 1
ATOM 661 O O . THR A 1 89 ? -40.698 -0.990 -30.448 1.00 28.11 89 THR A O 1
ATOM 664 N N . SER A 1 90 ? -42.663 -2.043 -30.184 1.00 30.14 90 SER A N 1
ATOM 665 C CA . SER A 1 90 ? -42.221 -3.326 -29.635 1.00 30.14 90 SER A CA 1
ATOM 666 C C . SER A 1 90 ? -41.793 -4.310 -30.729 1.00 30.14 90 SER A C 1
ATOM 668 O O . SER A 1 90 ? -42.505 -4.429 -31.724 1.00 30.14 90 SER A O 1
ATOM 670 N N . THR A 1 91 ? -40.765 -5.125 -30.476 1.00 30.58 91 THR A N 1
ATOM 671 C CA . THR A 1 91 ? -40.623 -6.442 -31.121 1.00 30.58 91 THR A CA 1
ATOM 672 C C . THR A 1 91 ? -40.031 -7.460 -30.153 1.00 30.58 91 THR A C 1
ATOM 674 O O . THR A 1 91 ? -38.913 -7.327 -29.666 1.00 30.58 91 THR A O 1
ATOM 677 N N . SER A 1 92 ? -40.857 -8.463 -29.884 1.00 30.12 92 SER A N 1
ATOM 678 C CA . SER A 1 92 ? -40.619 -9.735 -29.214 1.00 30.12 92 SER A CA 1
ATOM 679 C C . SER A 1 92 ? -39.784 -10.688 -30.072 1.00 30.12 92 SER A C 1
ATOM 681 O O . SER A 1 92 ? -39.987 -10.756 -31.282 1.00 30.12 92 SER A O 1
ATOM 683 N N . GLY A 1 93 ? -38.931 -11.491 -29.434 1.00 29.97 93 GLY A N 1
ATOM 684 C CA . GLY A 1 93 ? -38.208 -12.596 -30.065 1.00 29.97 93 GLY A CA 1
ATOM 685 C C . GLY A 1 93 ? -38.005 -13.742 -29.078 1.00 29.97 93 GLY A C 1
ATOM 686 O O . GLY A 1 93 ? -37.019 -13.788 -28.353 1.00 29.97 93 GLY A O 1
ATOM 687 N N . SER A 1 94 ? -38.994 -14.625 -29.024 1.00 29.17 94 SER A N 1
ATOM 688 C CA . SER A 1 94 ? -39.020 -15.904 -28.317 1.00 29.17 94 SER A CA 1
ATOM 689 C C . SER A 1 94 ? -38.389 -17.011 -29.160 1.00 29.17 94 SER A C 1
ATOM 691 O O . SER A 1 94 ? -38.797 -17.160 -30.306 1.00 29.17 94 SER A O 1
ATOM 693 N N . THR A 1 95 ? -37.546 -17.862 -28.573 1.00 32.78 95 THR A N 1
ATOM 694 C CA . THR A 1 95 ? -37.350 -19.251 -29.035 1.00 32.78 95 THR A CA 1
ATOM 695 C C . THR A 1 95 ? -36.816 -20.126 -27.901 1.00 32.78 95 THR A C 1
ATOM 697 O O . THR A 1 95 ? -35.658 -20.012 -27.506 1.00 32.78 95 THR A O 1
ATOM 700 N N . SER A 1 96 ? -37.671 -21.019 -27.399 1.00 32.38 96 SER A N 1
ATOM 701 C CA . SER A 1 96 ? -37.267 -22.326 -26.864 1.00 32.38 96 SER A CA 1
ATOM 702 C C . SER A 1 96 ? -36.931 -23.272 -28.033 1.00 32.38 96 SER A C 1
ATOM 704 O O . SER A 1 96 ? -37.303 -22.985 -29.173 1.00 32.38 96 SER A O 1
ATOM 706 N N . PRO A 1 97 ? -36.298 -24.425 -27.763 1.00 43.00 97 PRO A N 1
ATOM 707 C CA . PRO A 1 97 ? -37.147 -25.608 -27.652 1.00 43.00 97 PRO A CA 1
ATOM 708 C C . PRO A 1 97 ? -36.799 -26.541 -26.484 1.00 43.00 97 PRO A C 1
ATOM 710 O O . PRO A 1 97 ? -35.706 -26.556 -25.926 1.00 43.00 97 PRO A O 1
ATOM 713 N N . THR A 1 98 ? -37.828 -27.300 -26.133 1.00 30.03 98 THR A N 1
ATOM 714 C CA . THR A 1 98 ? -37.931 -28.349 -25.119 1.00 30.03 98 THR A CA 1
ATOM 715 C C . THR A 1 98 ? -37.570 -29.718 -25.716 1.00 30.03 98 THR A C 1
ATOM 717 O O . THR A 1 98 ? -37.509 -29.857 -26.933 1.00 30.03 98 THR A O 1
ATOM 720 N N . THR A 1 99 ? -37.507 -30.729 -24.836 1.00 30.72 99 THR A N 1
ATOM 721 C CA . THR A 1 99 ? -37.526 -32.201 -25.039 1.00 30.72 99 THR A CA 1
ATOM 722 C C . THR A 1 99 ? -36.135 -32.853 -25.146 1.00 30.72 99 THR A C 1
ATOM 724 O O . THR A 1 99 ? -35.261 -32.335 -25.815 1.00 30.72 99 THR A O 1
ATOM 727 N N . THR A 1 100 ? -35.800 -33.953 -24.457 1.00 30.50 100 THR A N 1
ATOM 728 C CA . THR A 1 100 ? -36.639 -35.017 -23.878 1.00 30.50 100 THR A CA 1
ATOM 729 C C . THR A 1 100 ? -35.888 -35.815 -22.801 1.00 30.50 100 THR A C 1
ATOM 731 O O . THR A 1 100 ? -34.670 -35.945 -22.817 1.00 30.50 100 THR A O 1
ATOM 734 N N . ARG A 1 101 ? -36.681 -36.372 -21.889 1.00 31.78 101 ARG A N 1
ATOM 735 C CA . ARG A 1 101 ? -36.399 -37.326 -20.806 1.00 31.78 101 ARG A CA 1
ATOM 736 C C . ARG A 1 101 ? -36.002 -38.719 -21.322 1.00 31.78 101 ARG A C 1
ATOM 738 O O . ARG A 1 101 ? -36.665 -39.210 -22.227 1.00 31.78 101 ARG A O 1
ATOM 745 N N . ALA A 1 102 ? -35.076 -39.399 -20.638 1.00 30.28 102 ALA A N 1
ATOM 746 C CA . ALA A 1 102 ? -35.113 -40.853 -20.415 1.00 30.28 102 ALA A CA 1
ATOM 747 C C . ALA A 1 102 ? -34.172 -41.261 -19.264 1.00 30.28 102 ALA A C 1
ATOM 749 O O . ALA A 1 102 ? -33.058 -40.761 -19.144 1.00 30.28 102 ALA A O 1
ATOM 750 N N . SER A 1 103 ? -34.654 -42.164 -18.416 1.00 32.91 103 SER A N 1
ATOM 751 C CA . SER A 1 103 ? -33.992 -42.751 -17.251 1.00 32.91 103 SER A CA 1
ATOM 752 C C . SER A 1 103 ? -34.057 -44.284 -17.331 1.00 32.91 103 SER A C 1
ATOM 754 O O . SER A 1 103 ? -34.904 -44.811 -18.049 1.00 32.91 103 SER A O 1
ATOM 756 N N . THR A 1 104 ? -33.233 -44.956 -16.505 1.00 32.38 104 THR A N 1
ATOM 757 C CA . THR A 1 104 ? -33.139 -46.420 -16.223 1.00 32.38 104 THR A CA 1
ATOM 758 C C . THR A 1 104 ? -32.365 -47.220 -17.288 1.00 32.38 104 THR A C 1
ATOM 760 O O . THR A 1 104 ? -32.473 -46.906 -18.463 1.00 32.38 104 THR A O 1
ATOM 763 N N . THR A 1 105 ? -31.443 -48.147 -16.988 1.00 32.06 105 THR A N 1
ATOM 764 C CA . THR A 1 105 ? -31.473 -49.346 -16.110 1.00 32.06 105 THR A CA 1
ATOM 765 C C . THR A 1 105 ? -30.033 -49.882 -15.895 1.00 32.06 105 THR A C 1
ATOM 767 O O . THR A 1 105 ? -29.236 -49.841 -16.824 1.00 32.06 105 THR A O 1
ATOM 770 N N . SER A 1 106 ? -29.629 -50.240 -14.669 1.00 33.28 106 SER A N 1
ATOM 771 C CA . SER A 1 106 ? -29.446 -51.621 -14.140 1.00 33.28 106 SER A CA 1
ATOM 772 C C . SER A 1 106 ? -28.123 -52.338 -14.475 1.00 33.28 106 SER A C 1
ATOM 774 O O . SER A 1 106 ? -27.788 -52.566 -15.631 1.00 33.28 106 SER A O 1
ATOM 776 N N . ALA A 1 107 ? -27.428 -52.750 -13.409 1.00 36.34 107 ALA A N 1
ATOM 777 C CA . ALA A 1 107 ? -26.270 -53.650 -13.380 1.00 36.34 107 ALA A CA 1
ATOM 778 C C . ALA A 1 107 ? -26.620 -55.104 -13.766 1.00 36.34 107 ALA A C 1
ATOM 780 O O . ALA A 1 107 ? -27.798 -55.471 -13.789 1.00 36.34 107 ALA A O 1
ATOM 781 N N . PRO A 1 108 ? -25.596 -55.959 -13.952 1.00 41.78 108 PRO A N 1
ATOM 782 C CA . PRO A 1 108 ? -25.540 -57.154 -13.105 1.00 41.78 108 PRO A CA 1
ATOM 783 C C . PRO A 1 108 ? -24.131 -57.521 -12.597 1.00 41.78 108 PRO A C 1
ATOM 785 O O . PRO A 1 108 ? -23.104 -57.018 -13.047 1.00 41.78 108 PRO A O 1
ATOM 788 N N . SER A 1 109 ? -24.147 -58.416 -11.616 1.00 30.22 109 SER A N 1
ATOM 789 C CA . SER A 1 109 ? -23.085 -58.840 -10.705 1.00 30.22 109 SER A CA 1
ATOM 790 C C . SER A 1 109 ? -22.490 -60.218 -11.057 1.00 30.22 109 SER A C 1
ATOM 792 O O . SER A 1 109 ? -23.210 -61.074 -11.566 1.00 30.22 109 SER A O 1
ATOM 794 N N . SER A 1 110 ? -21.250 -60.448 -10.582 1.00 35.03 110 SER A N 1
ATOM 795 C CA . SER A 1 110 ? -20.639 -61.742 -10.163 1.00 35.03 110 SER A CA 1
ATOM 796 C C . SER A 1 110 ? -20.098 -62.700 -11.256 1.00 35.03 110 SER A C 1
ATOM 798 O O . SER A 1 110 ? -20.584 -62.632 -12.381 1.00 35.03 110 SER A O 1
ATOM 800 N N . PRO A 1 111 ? -19.130 -63.621 -10.968 1.00 42.84 111 PRO A N 1
ATOM 801 C CA . PRO A 1 111 ? -18.746 -64.162 -9.653 1.00 42.84 111 PRO A CA 1
ATOM 802 C C . PRO A 1 111 ? -17.235 -64.272 -9.325 1.00 42.84 111 PRO A C 1
ATOM 804 O O . PRO A 1 111 ? -16.338 -64.090 -10.140 1.00 42.84 111 PRO A O 1
ATOM 807 N N . SER A 1 112 ? -17.015 -64.607 -8.055 1.00 32.16 112 SER A N 1
ATOM 808 C CA . SER A 1 112 ? -15.788 -64.946 -7.333 1.00 32.16 112 SER A CA 1
ATOM 809 C C . SER A 1 112 ? -15.138 -66.277 -7.735 1.00 32.16 112 SER A C 1
ATOM 811 O O . SER A 1 112 ? -15.840 -67.273 -7.905 1.00 32.16 112 SER A O 1
ATOM 813 N N . SER A 1 113 ? -13.803 -66.342 -7.681 1.00 35.59 113 SER A N 1
ATOM 814 C CA . SER A 1 113 ? -13.051 -67.591 -7.493 1.00 35.59 113 SER A CA 1
ATOM 815 C C . SER A 1 113 ? -11.848 -67.377 -6.571 1.00 35.59 113 SER A C 1
ATOM 817 O O . SER A 1 113 ? -11.025 -66.490 -6.781 1.00 35.59 113 SER A O 1
ATOM 819 N N . SER A 1 114 ? -11.793 -68.209 -5.537 1.00 35.34 114 SER A N 1
ATOM 820 C CA . SER A 1 114 ? -10.814 -68.289 -4.457 1.00 35.34 114 SER A CA 1
ATOM 821 C C . SER A 1 114 ? -9.525 -69.009 -4.861 1.00 35.34 114 SER A C 1
ATOM 823 O O . SER A 1 114 ? -9.590 -70.134 -5.353 1.00 35.34 114 SER A O 1
ATOM 825 N N . SER A 1 115 ? -8.369 -68.447 -4.508 1.00 34.44 115 SER A N 1
ATOM 826 C CA . SER A 1 115 ? -7.134 -69.216 -4.301 1.00 34.44 115 SER A CA 1
ATOM 827 C C . SER A 1 115 ? -6.153 -68.431 -3.427 1.00 34.44 115 SER A C 1
ATOM 829 O O . SER A 1 115 ? -5.631 -67.397 -3.842 1.00 34.44 115 SER A O 1
ATOM 831 N N . SER A 1 116 ? -5.910 -68.925 -2.213 1.00 39.97 116 SER A N 1
ATOM 832 C CA . SER A 1 116 ? -4.824 -68.485 -1.332 1.00 39.97 116 SER A CA 1
ATOM 833 C C . SER A 1 116 ? -3.469 -68.936 -1.880 1.00 39.97 116 SER A C 1
ATOM 835 O O . SER A 1 116 ? -3.347 -70.071 -2.344 1.00 39.97 116 SER A O 1
ATOM 837 N N . PRO A 1 117 ? -2.432 -68.099 -1.736 1.00 42.00 117 PRO A N 1
ATOM 838 C CA . PRO A 1 117 ? -1.205 -68.627 -1.157 1.00 42.00 117 PRO A CA 1
ATOM 839 C C . PRO A 1 117 ? -0.620 -67.726 -0.062 1.00 42.00 117 PRO A C 1
ATOM 841 O O . PRO A 1 117 ? -0.849 -66.521 0.023 1.00 42.00 117 PRO A O 1
ATOM 844 N N . THR A 1 118 ? 0.119 -68.394 0.809 1.00 34.72 118 THR A N 1
ATOM 845 C CA . THR A 1 118 ? 0.698 -67.934 2.066 1.00 34.72 118 THR A CA 1
ATOM 846 C C . THR A 1 118 ? 2.020 -67.188 1.850 1.00 34.72 118 THR A C 1
ATOM 848 O O . THR A 1 118 ? 2.820 -67.580 1.007 1.00 34.72 118 THR A O 1
ATOM 851 N N . SER A 1 119 ? 2.255 -66.184 2.706 1.00 38.34 119 SER A N 1
ATOM 852 C CA . SER A 1 119 ? 3.547 -65.610 3.141 1.00 38.34 119 SER A CA 1
ATOM 853 C C . SER A 1 119 ? 4.514 -65.056 2.087 1.00 38.34 119 SER A C 1
ATOM 855 O O . SER A 1 119 ? 5.117 -65.801 1.327 1.00 38.34 119 SER A O 1
ATOM 857 N N . THR A 1 120 ? 4.811 -63.754 2.164 1.00 35.09 120 THR A N 1
ATOM 858 C CA . THR A 1 120 ? 6.041 -63.217 2.794 1.00 35.09 120 THR A CA 1
ATOM 859 C C . THR A 1 120 ? 5.887 -61.693 2.872 1.00 35.09 120 THR A C 1
ATOM 861 O O . THR A 1 120 ? 5.868 -61.007 1.856 1.00 35.09 120 THR A O 1
ATOM 864 N N . SER A 1 121 ? 5.710 -61.145 4.073 1.00 41.84 121 SER A N 1
ATOM 865 C CA . SER A 1 121 ? 5.646 -59.699 4.298 1.00 41.84 121 SER A CA 1
ATOM 866 C C . SER A 1 121 ? 7.056 -59.112 4.274 1.00 41.84 121 SER A C 1
ATOM 868 O O . SER A 1 121 ? 7.713 -59.008 5.307 1.00 41.84 121 SER A O 1
ATOM 870 N N . THR A 1 122 ? 7.525 -58.733 3.088 1.00 39.56 122 THR A N 1
ATOM 871 C CA . THR A 1 122 ? 8.695 -57.869 2.929 1.00 39.56 122 THR A CA 1
ATOM 872 C C . THR A 1 122 ? 8.257 -56.449 3.269 1.00 39.56 122 THR A C 1
ATOM 874 O O . THR A 1 122 ? 7.571 -55.783 2.491 1.00 39.56 122 THR A O 1
ATOM 877 N N . SER A 1 123 ? 8.600 -55.992 4.472 1.00 45.81 123 SER A N 1
ATOM 878 C CA . SER A 1 123 ? 8.449 -54.600 4.889 1.00 45.81 123 SER A CA 1
ATOM 879 C C . SER A 1 123 ? 9.328 -53.724 3.999 1.00 45.81 123 SER A C 1
ATOM 881 O O . SER A 1 123 ? 10.504 -53.502 4.281 1.00 45.81 123 SER A O 1
ATOM 883 N N . THR A 1 124 ? 8.758 -53.260 2.892 1.00 43.03 124 THR A N 1
ATOM 884 C CA . THR A 1 124 ? 9.390 -52.254 2.047 1.00 43.03 124 THR A CA 1
ATOM 885 C C . THR A 1 124 ? 9.205 -50.938 2.782 1.00 43.03 124 THR A C 1
ATOM 887 O O . THR A 1 124 ? 8.128 -50.349 2.760 1.00 43.03 124 THR A O 1
ATOM 890 N N . SER A 1 125 ? 10.228 -50.520 3.522 1.00 48.38 125 SER A N 1
ATOM 891 C CA . SER A 1 125 ? 10.300 -49.176 4.075 1.00 48.38 125 SER A CA 1
ATOM 892 C C . SER A 1 125 ? 10.311 -48.198 2.901 1.00 48.38 125 SER A C 1
ATOM 894 O O . SER A 1 125 ? 11.365 -47.914 2.332 1.00 48.38 125 SER A O 1
ATOM 896 N N . THR A 1 126 ? 9.141 -47.699 2.503 1.00 47.94 126 THR A N 1
ATOM 897 C CA . THR A 1 126 ? 9.050 -46.446 1.760 1.00 47.94 126 THR A CA 1
ATOM 898 C C . THR A 1 126 ? 9.676 -45.401 2.661 1.00 47.94 126 THR A C 1
ATOM 900 O O . THR A 1 126 ? 9.055 -44.948 3.622 1.00 47.94 126 THR A O 1
ATOM 903 N N . ALA A 1 127 ? 10.943 -45.085 2.399 1.00 49.03 127 ALA A N 1
ATOM 904 C CA . ALA A 1 127 ? 11.555 -43.886 2.917 1.00 49.03 127 ALA A CA 1
ATOM 905 C C . ALA A 1 127 ? 10.679 -42.744 2.413 1.00 49.03 127 ALA A C 1
ATOM 907 O O . ALA A 1 127 ? 10.702 -42.405 1.231 1.00 49.03 127 ALA A O 1
ATOM 908 N N . THR A 1 128 ? 9.836 -42.212 3.293 1.00 47.59 128 THR A N 1
ATOM 909 C CA . THR A 1 128 ? 9.190 -40.932 3.071 1.00 47.59 128 THR A CA 1
ATOM 910 C C . THR A 1 128 ? 10.344 -39.966 2.884 1.00 47.59 128 THR A C 1
ATOM 912 O O . THR A 1 128 ? 11.027 -39.635 3.852 1.00 47.59 128 THR A O 1
ATOM 915 N N . SER A 1 129 ? 10.642 -39.598 1.636 1.00 51.53 129 SER A N 1
ATOM 916 C CA . SER A 1 129 ? 11.565 -38.511 1.362 1.00 51.53 129 SER A CA 1
ATOM 917 C C . SER A 1 129 ? 10.994 -37.321 2.113 1.00 51.53 129 SER A C 1
ATOM 919 O O . SER A 1 129 ? 9.939 -36.804 1.739 1.00 51.53 129 SER A O 1
ATOM 921 N N . SER A 1 130 ? 11.622 -36.954 3.228 1.00 56.66 130 SER A N 1
ATOM 922 C CA . SER A 1 130 ? 11.338 -35.702 3.905 1.00 56.66 130 SER A CA 1
ATOM 923 C C . SER A 1 130 ? 11.430 -34.638 2.825 1.00 56.66 130 SER A C 1
ATOM 925 O O . SER A 1 130 ? 12.497 -34.493 2.221 1.00 56.66 130 SER A O 1
ATOM 927 N N . ALA A 1 131 ? 10.303 -33.992 2.509 1.00 61.38 131 ALA A N 1
ATOM 928 C CA . ALA A 1 131 ? 10.288 -32.883 1.571 1.00 61.38 131 ALA A CA 1
ATOM 929 C C . ALA A 1 131 ? 11.443 -31.960 1.963 1.00 61.38 131 ALA A C 1
ATOM 931 O O . ALA A 1 131 ? 11.579 -31.631 3.145 1.00 61.38 131 ALA A O 1
ATOM 932 N N . ALA A 1 132 ? 12.328 -31.662 1.010 1.00 60.22 132 ALA A N 1
ATOM 933 C CA . ALA A 1 132 ? 13.487 -30.830 1.284 1.00 60.22 132 ALA A CA 1
ATOM 934 C C . ALA A 1 132 ? 12.993 -29.552 1.963 1.00 60.22 132 ALA A C 1
ATOM 936 O O . ALA A 1 132 ? 12.079 -28.904 1.448 1.00 60.22 132 ALA A O 1
ATOM 937 N N . THR A 1 133 ? 13.551 -29.225 3.131 1.00 60.56 133 THR A N 1
ATOM 938 C CA . THR A 1 133 ? 13.236 -27.969 3.810 1.00 60.56 133 THR A CA 1
ATOM 939 C C . THR A 1 133 ? 13.456 -26.848 2.799 1.00 60.56 133 THR A C 1
ATOM 941 O O . THR A 1 133 ? 14.573 -26.747 2.277 1.00 60.56 133 THR A O 1
ATOM 944 N N . PRO A 1 134 ? 12.426 -26.052 2.459 1.00 65.38 134 PRO A N 1
ATOM 945 C CA . PRO A 1 134 ? 12.569 -25.029 1.441 1.00 65.38 134 PRO A CA 1
ATOM 946 C C . PRO A 1 134 ? 13.693 -24.081 1.859 1.00 65.38 134 PRO A C 1
ATOM 948 O O . PRO A 1 134 ? 13.678 -23.493 2.938 1.00 65.38 134 PRO A O 1
ATOM 951 N N . SER A 1 135 ? 14.727 -23.998 1.025 1.00 79.69 135 SER A N 1
ATOM 952 C CA . SER A 1 135 ? 15.864 -23.119 1.257 1.00 79.69 135 SER A CA 1
ATOM 953 C C . SER A 1 135 ? 15.586 -21.773 0.607 1.00 79.69 135 SER A C 1
ATOM 955 O O . SER A 1 135 ? 15.266 -21.716 -0.579 1.00 79.69 135 SER A O 1
ATOM 957 N N . SER A 1 136 ? 15.758 -20.693 1.358 1.00 87.88 136 SER A N 1
ATOM 958 C CA . SER A 1 136 ? 15.741 -19.334 0.822 1.00 87.88 136 SER A CA 1
ATOM 959 C C . SER A 1 136 ? 17.116 -18.695 0.976 1.00 87.88 136 SER A C 1
ATOM 961 O O . SER A 1 136 ? 17.879 -19.052 1.876 1.00 87.88 136 SER A O 1
ATOM 963 N N . THR A 1 137 ? 17.455 -17.742 0.112 1.00 90.88 137 THR A N 1
ATOM 964 C CA . THR A 1 137 ? 18.582 -16.814 0.318 1.00 90.88 137 THR A CA 1
ATOM 965 C C . THR A 1 137 ? 18.178 -15.606 1.162 1.00 90.88 137 THR A C 1
ATOM 967 O O . THR A 1 137 ? 19.037 -14.912 1.705 1.00 90.88 137 THR A O 1
ATOM 970 N N . TRP A 1 138 ? 16.874 -15.392 1.325 1.00 90.75 138 TRP A N 1
ATOM 971 C CA . TRP A 1 138 ? 16.297 -14.370 2.174 1.00 90.75 138 TRP A CA 1
ATOM 972 C C . TRP A 1 138 ? 16.237 -14.856 3.628 1.00 90.75 138 TRP A C 1
ATOM 974 O O . TRP A 1 138 ? 16.069 -16.047 3.908 1.00 90.75 138 TRP A O 1
ATOM 984 N N . ARG A 1 139 ? 16.433 -13.944 4.579 1.00 89.25 139 ARG A N 1
ATOM 985 C CA . ARG A 1 139 ? 16.393 -14.203 6.025 1.00 89.25 139 ARG A CA 1
ATOM 986 C C . ARG A 1 139 ? 15.448 -13.229 6.696 1.00 89.25 139 ARG A C 1
ATOM 988 O O . ARG A 1 139 ? 15.584 -12.030 6.472 1.00 89.25 139 ARG A O 1
ATOM 995 N N . LEU A 1 140 ? 14.541 -13.738 7.526 1.00 91.00 140 LEU A N 1
ATOM 996 C CA . LEU A 1 140 ? 13.624 -12.921 8.317 1.00 91.00 140 LEU A CA 1
ATOM 997 C C . LEU A 1 140 ? 14.409 -11.904 9.161 1.00 91.00 140 LEU A C 1
ATOM 999 O O . LEU A 1 140 ? 15.285 -12.292 9.931 1.00 91.00 140 LEU A O 1
ATOM 1003 N N . GLN A 1 141 ? 14.091 -10.621 9.002 1.00 90.19 141 GLN A N 1
ATOM 1004 C CA . GLN A 1 141 ? 14.684 -9.530 9.787 1.00 90.19 141 GLN A CA 1
ATOM 1005 C C . GLN A 1 141 ? 13.727 -9.052 10.873 1.00 90.19 141 GLN A C 1
ATOM 1007 O O . GLN A 1 141 ? 14.117 -8.890 12.024 1.00 90.19 141 GLN A O 1
ATOM 1012 N N . GLN A 1 142 ? 12.463 -8.854 10.501 1.00 90.38 142 GLN A N 1
ATOM 1013 C CA . GLN A 1 142 ? 11.448 -8.314 11.388 1.00 90.38 142 GLN A CA 1
ATOM 1014 C C . GLN A 1 142 ? 10.124 -9.042 11.179 1.00 90.38 142 GLN A C 1
ATOM 1016 O O . GLN A 1 142 ? 9.711 -9.310 10.049 1.00 90.38 142 GLN A O 1
ATOM 1021 N N . ARG A 1 143 ? 9.458 -9.327 12.298 1.00 91.75 143 ARG A N 1
ATOM 1022 C CA . ARG A 1 143 ? 8.121 -9.912 12.356 1.00 91.75 143 ARG A CA 1
ATOM 1023 C C . ARG A 1 143 ? 7.216 -8.985 13.159 1.00 91.75 143 ARG A C 1
ATOM 1025 O O . ARG A 1 143 ? 7.473 -8.743 14.339 1.00 91.75 143 ARG A O 1
ATOM 1032 N N . MET A 1 144 ? 6.184 -8.467 12.501 1.00 93.06 144 MET A N 1
ATOM 1033 C CA . MET A 1 144 ? 5.183 -7.559 13.066 1.00 93.06 144 MET A CA 1
ATOM 1034 C C . MET A 1 144 ? 3.844 -8.301 13.112 1.00 93.06 144 MET A C 1
ATOM 1036 O O . MET A 1 144 ? 3.065 -8.225 12.167 1.00 93.06 144 MET A O 1
ATOM 1040 N N . GLU A 1 145 ? 3.576 -9.046 14.185 1.00 90.69 145 GLU A N 1
ATOM 1041 C CA . GLU A 1 145 ? 2.337 -9.825 14.345 1.00 90.69 145 GLU A CA 1
ATOM 1042 C C . GLU A 1 145 ? 1.996 -10.045 15.825 1.00 90.69 145 GLU A C 1
ATOM 1044 O O . GLU A 1 145 ? 2.802 -9.752 16.705 1.00 90.69 145 GLU A O 1
ATOM 1049 N N . GLY A 1 146 ? 0.808 -10.584 16.105 1.00 91.12 146 GLY A N 1
ATOM 1050 C CA . GLY A 1 146 ? 0.423 -11.014 17.447 1.00 91.12 146 GLY A CA 1
ATOM 1051 C C . GLY A 1 146 ? 0.171 -9.872 18.435 1.00 91.12 146 GLY A C 1
ATOM 1052 O O . GLY A 1 146 ? -0.103 -8.730 18.065 1.00 91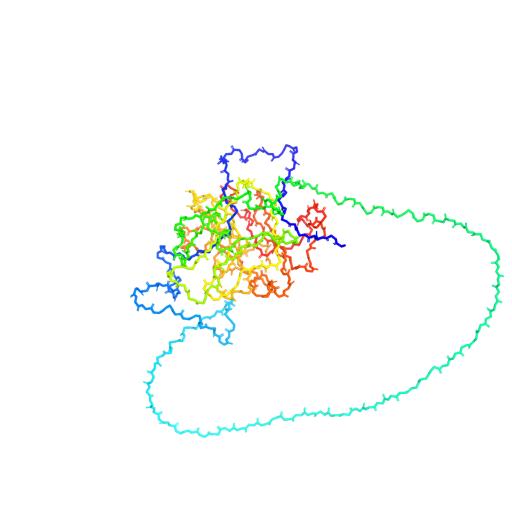.12 146 GLY A O 1
ATOM 1053 N N . SER A 1 147 ? 0.234 -10.192 19.730 1.00 93.25 147 SER A N 1
ATOM 1054 C CA . SER A 1 147 ? -0.167 -9.279 20.811 1.00 93.25 147 SER A CA 1
ATOM 1055 C C . SER A 1 147 ? 0.682 -8.012 20.907 1.00 93.25 147 SER A C 1
ATOM 1057 O O . SER A 1 147 ? 0.201 -6.996 21.400 1.00 93.25 147 SER A O 1
ATOM 1059 N N . ASN A 1 148 ? 1.928 -8.063 20.434 1.00 90.88 148 ASN A N 1
ATOM 1060 C CA . ASN A 1 148 ? 2.858 -6.937 20.434 1.00 90.88 148 ASN A CA 1
ATOM 1061 C C . ASN A 1 148 ? 2.920 -6.216 19.079 1.00 90.88 148 ASN A C 1
ATOM 1063 O O . ASN A 1 148 ? 3.807 -5.383 18.893 1.00 90.88 148 ASN A O 1
ATOM 1067 N N . PHE A 1 149 ? 1.997 -6.494 18.143 1.00 95.44 149 PHE A N 1
ATOM 1068 C CA . PHE A 1 149 ? 1.975 -5.845 16.830 1.00 95.44 149 PHE A CA 1
ATOM 1069 C C . PHE A 1 149 ? 2.112 -4.327 16.966 1.00 95.44 149 PHE A C 1
ATOM 1071 O O . PHE A 1 149 ? 3.069 -3.764 16.451 1.00 95.44 149 PHE A O 1
ATOM 1078 N N . PHE A 1 150 ? 1.229 -3.676 17.736 1.00 95.94 150 PHE A N 1
ATOM 1079 C CA . PHE A 1 150 ? 1.208 -2.214 17.893 1.00 95.94 150 PHE A CA 1
ATOM 1080 C C . PHE A 1 150 ? 2.397 -1.633 18.677 1.00 95.94 150 PHE A C 1
ATOM 1082 O O . PHE A 1 150 ? 2.575 -0.418 18.679 1.00 95.94 150 PHE A O 1
ATOM 1089 N N . ASP A 1 151 ? 3.230 -2.457 19.319 1.00 95.75 151 ASP A N 1
ATOM 1090 C CA . ASP A 1 151 ? 4.451 -1.984 19.988 1.00 95.75 151 ASP A CA 1
ATOM 1091 C C . ASP A 1 151 ? 5.561 -1.640 18.996 1.00 95.75 151 ASP A C 1
ATOM 1093 O O . ASP A 1 151 ? 6.465 -0.866 19.317 1.00 95.75 151 ASP A O 1
ATOM 1097 N N . GLN A 1 152 ? 5.470 -2.171 17.778 1.00 94.94 152 GLN A N 1
ATOM 1098 C CA . GLN A 1 152 ? 6.465 -1.993 16.725 1.00 94.94 152 GLN A CA 1
ATOM 1099 C C . GLN A 1 152 ? 6.226 -0.741 15.870 1.00 94.94 152 GLN A C 1
ATOM 1101 O O . GLN A 1 152 ? 6.938 -0.532 14.889 1.00 94.94 152 GLN A O 1
ATOM 1106 N N . TRP A 1 153 ? 5.256 0.097 16.250 1.00 95.19 153 TRP A N 1
ATOM 1107 C CA . TRP A 1 153 ? 4.836 1.252 15.465 1.00 95.19 153 TRP A CA 1
ATOM 1108 C C . TRP A 1 153 ? 4.701 2.513 16.307 1.00 95.19 153 TRP A C 1
ATOM 1110 O O . TRP A 1 153 ? 4.341 2.461 17.487 1.00 95.19 153 TRP A O 1
ATOM 1120 N N . ASP A 1 154 ? 4.948 3.644 15.664 1.00 94.62 154 ASP A N 1
ATOM 1121 C CA . ASP A 1 154 ? 4.616 4.972 16.149 1.00 94.62 154 ASP A CA 1
ATOM 1122 C C . ASP A 1 154 ? 3.257 5.399 15.580 1.00 94.62 154 ASP A C 1
ATOM 1124 O O . ASP A 1 154 ? 2.895 5.036 14.462 1.00 94.62 154 ASP A O 1
ATOM 1128 N N . PHE A 1 155 ? 2.472 6.145 16.361 1.00 94.81 155 PHE A N 1
ATOM 1129 C CA . PHE A 1 155 ? 1.147 6.623 15.956 1.00 94.81 155 PHE A CA 1
ATOM 1130 C C . PHE A 1 155 ? 1.225 8.100 15.589 1.00 94.81 155 PHE A C 1
ATOM 1132 O O . PHE A 1 155 ? 1.529 8.947 16.429 1.00 94.81 155 PHE A O 1
ATOM 1139 N N . TRP A 1 156 ? 0.909 8.411 14.338 1.00 92.44 156 TRP A N 1
ATOM 1140 C CA . TRP A 1 156 ? 0.794 9.780 13.865 1.00 92.44 156 TRP A CA 1
ATOM 1141 C C . TRP A 1 156 ? -0.521 10.374 14.360 1.00 92.44 156 TRP A C 1
ATOM 1143 O O . TRP A 1 156 ? -1.581 9.862 14.021 1.00 92.44 156 TRP A O 1
ATOM 1153 N N . SER A 1 157 ? -0.464 11.468 15.115 1.00 95.31 157 SER A N 1
ATOM 1154 C CA . SER A 1 157 ? -1.651 12.187 15.606 1.00 95.31 157 SER A CA 1
ATOM 1155 C C . SER A 1 157 ? -1.699 13.653 15.174 1.00 95.31 157 SER A C 1
ATOM 1157 O O . SER A 1 157 ? -2.484 14.439 15.699 1.00 95.31 157 SER A O 1
ATOM 1159 N N . ALA A 1 158 ? -0.831 14.050 14.242 1.00 91.38 158 ALA A N 1
ATOM 1160 C CA . ALA A 1 158 ? -0.875 15.378 13.647 1.00 91.38 158 ALA A CA 1
ATOM 1161 C C . ALA A 1 158 ? -1.883 15.429 12.489 1.00 91.38 158 ALA A C 1
ATOM 1163 O O . ALA A 1 158 ? -2.393 14.402 12.027 1.00 91.38 158 ALA A O 1
ATOM 1164 N N . SER A 1 159 ? -2.138 16.640 11.988 1.00 87.56 159 SER A N 1
ATOM 1165 C CA . SER A 1 159 ? -2.961 16.857 10.799 1.00 87.56 159 SER A CA 1
ATOM 1166 C C . SER A 1 159 ? -2.527 15.950 9.655 1.00 87.56 159 SER A C 1
ATOM 1168 O O . SER A 1 159 ? -1.334 15.736 9.428 1.00 87.56 159 SER A O 1
ATOM 1170 N N . ASP A 1 160 ? -3.508 15.422 8.929 1.00 78.94 160 ASP A N 1
ATOM 1171 C CA . ASP A 1 160 ? -3.236 14.606 7.760 1.00 78.94 160 ASP A CA 1
ATOM 1172 C C . ASP A 1 160 ? -2.456 15.426 6.728 1.00 78.94 160 ASP A C 1
ATOM 1174 O O . ASP A 1 160 ? -2.995 16.430 6.251 1.00 78.94 160 ASP A O 1
ATOM 1178 N N . PRO A 1 161 ? -1.228 15.028 6.339 1.00 79.38 161 PRO A N 1
ATOM 1179 C CA . PRO A 1 161 ? -0.416 15.862 5.466 1.00 79.38 161 PRO A CA 1
ATOM 1180 C C . PRO A 1 161 ? -1.104 16.158 4.133 1.00 79.38 161 PRO A C 1
ATOM 1182 O O . PRO A 1 161 ? -0.727 17.085 3.424 1.00 79.38 161 PRO A O 1
ATOM 1185 N N . THR A 1 162 ? -2.063 15.340 3.709 1.00 70.06 162 THR A N 1
ATOM 1186 C CA . THR A 1 162 ? -2.791 15.540 2.443 1.00 70.06 162 THR A CA 1
ATOM 1187 C C . THR A 1 162 ? -4.018 16.384 2.592 1.00 70.06 162 THR A C 1
ATOM 1189 O O . THR A 1 162 ? -4.507 16.809 1.560 1.00 70.06 162 THR A O 1
ATOM 1192 N N . ASN A 1 163 ? -4.491 16.668 3.801 1.00 76.06 163 ASN A N 1
ATOM 1193 C CA . ASN A 1 163 ? -5.724 17.412 4.052 1.00 76.06 163 ASN A CA 1
ATOM 1194 C C . ASN A 1 163 ? -7.020 16.584 3.893 1.00 76.06 163 ASN A C 1
ATOM 1196 O O . ASN A 1 163 ? -8.066 17.109 3.505 1.00 76.06 163 ASN A O 1
ATOM 1200 N N . GLY A 1 164 ? -6.981 15.291 4.218 1.00 74.50 164 GLY A N 1
ATOM 1201 C CA . GLY A 1 164 ? -8.159 14.436 4.328 1.00 74.50 164 GLY A CA 1
ATOM 1202 C C . GLY A 1 164 ? -9.107 14.856 5.460 1.00 74.50 164 GLY A C 1
ATOM 1203 O O . GLY A 1 164 ? -8.725 15.509 6.430 1.00 74.50 164 GLY A O 1
ATOM 1204 N N . ALA A 1 165 ? -10.376 14.446 5.359 1.00 85.62 165 ALA A N 1
ATOM 1205 C CA . ALA A 1 165 ? -11.393 14.662 6.396 1.00 85.62 165 ALA A CA 1
ATOM 1206 C C . ALA A 1 165 ? -11.262 13.645 7.547 1.00 85.62 165 ALA A C 1
ATOM 1208 O O . ALA A 1 165 ? -12.211 12.925 7.875 1.00 85.62 165 ALA A O 1
ATOM 1209 N N . VAL A 1 166 ? -10.071 13.582 8.136 1.00 84.00 166 VAL A N 1
ATOM 1210 C CA . VAL A 1 166 ? -9.660 12.596 9.138 1.00 84.00 166 VAL A CA 1
ATOM 1211 C C . VAL A 1 166 ? -9.111 13.284 10.385 1.00 84.00 166 VAL A C 1
ATOM 1213 O O . VAL A 1 166 ? -8.578 14.392 10.315 1.00 84.00 166 VAL A O 1
ATOM 1216 N N . ASP A 1 167 ? -9.315 12.643 11.528 1.00 93.44 167 ASP A N 1
ATOM 1217 C CA . ASP A 1 167 ? -8.731 13.016 12.813 1.00 93.44 167 ASP A CA 1
ATOM 1218 C C . ASP A 1 167 ? -7.878 11.842 13.313 1.00 93.44 167 ASP A C 1
ATOM 1220 O O . ASP A 1 167 ? -8.408 10.832 13.793 1.00 93.44 167 ASP A O 1
ATOM 1224 N N . TYR A 1 168 ? -6.561 11.914 13.109 1.00 95.31 168 TYR A N 1
ATOM 1225 C CA . TYR A 1 168 ? -5.670 10.817 13.470 1.00 95.31 168 TYR A CA 1
ATOM 1226 C C . TYR A 1 168 ? -5.428 10.762 14.974 1.00 95.31 168 TYR A C 1
ATOM 1228 O O . TYR A 1 168 ? -5.006 11.732 15.597 1.00 95.31 168 TYR A O 1
ATOM 1236 N N . GLN A 1 169 ? -5.681 9.594 15.553 1.00 97.56 169 GLN A N 1
ATOM 1237 C CA . GLN A 1 169 ? -5.600 9.399 16.992 1.00 97.56 169 GLN A CA 1
ATOM 1238 C C . GLN A 1 169 ? -4.218 8.901 17.421 1.00 97.56 169 GLN A C 1
ATOM 1240 O O . GLN A 1 169 ? -3.599 8.078 16.743 1.00 97.56 169 GLN A O 1
ATOM 1245 N N . SER A 1 170 ? -3.773 9.346 18.601 1.00 98.00 170 SER A N 1
ATOM 1246 C CA . SER A 1 170 ? -2.678 8.693 19.324 1.00 98.00 170 SER A CA 1
ATOM 1247 C C . SER A 1 170 ? -3.035 7.234 19.629 1.00 98.00 170 SER A C 1
ATOM 1249 O O . SER A 1 170 ? -4.209 6.855 19.605 1.00 98.00 170 SER A O 1
ATOM 1251 N N . ARG A 1 171 ? -2.036 6.410 19.970 1.00 97.00 171 ARG A N 1
ATOM 1252 C CA . ARG A 1 171 ? -2.264 5.002 20.333 1.00 97.00 171 ARG A CA 1
ATOM 1253 C C . ARG A 1 171 ? -3.295 4.851 21.453 1.00 97.00 171 ARG A C 1
ATOM 1255 O O . ARG A 1 171 ? -4.234 4.077 21.308 1.00 97.00 171 ARG A O 1
ATOM 1262 N N . GLU A 1 172 ? -3.141 5.614 22.532 1.00 98.06 172 GLU A N 1
ATOM 1263 C CA . GLU A 1 172 ? -4.048 5.583 23.685 1.00 98.06 172 GLU A CA 1
ATOM 1264 C C . GLU A 1 172 ? -5.484 5.960 23.288 1.00 98.06 172 GLU A C 1
ATOM 1266 O O . GLU A 1 172 ? -6.427 5.223 23.574 1.00 98.06 172 GLU A O 1
ATOM 1271 N N . ASN A 1 173 ? -5.660 7.059 22.547 1.00 98.00 173 ASN A N 1
ATOM 1272 C CA . ASN A 1 173 ? -6.984 7.489 22.094 1.00 98.00 173 ASN A CA 1
ATOM 1273 C C . ASN A 1 173 ? -7.613 6.476 21.132 1.00 98.00 173 ASN A C 1
ATOM 1275 O O . ASN A 1 173 ? -8.815 6.222 21.204 1.00 98.00 173 ASN A O 1
ATOM 1279 N N . ALA A 1 174 ? -6.812 5.873 20.251 1.00 97.69 174 ALA A N 1
ATOM 1280 C CA . ALA A 1 174 ? -7.263 4.835 19.338 1.00 97.69 174 ALA A CA 1
ATOM 1281 C C . ALA A 1 174 ? -7.731 3.578 20.084 1.00 97.69 174 ALA A C 1
ATOM 1283 O O . ALA A 1 174 ? -8.760 3.016 19.718 1.00 97.69 174 ALA A O 1
ATOM 1284 N N . GLN A 1 175 ? -7.023 3.160 21.138 1.00 97.19 175 GLN A N 1
ATOM 1285 C CA . GLN A 1 175 ? -7.436 2.043 21.994 1.00 97.19 175 GLN A CA 1
ATOM 1286 C C . GLN A 1 175 ? -8.743 2.364 22.721 1.00 97.19 175 GLN A C 1
ATOM 1288 O O . GLN A 1 175 ? -9.704 1.605 22.621 1.00 97.19 175 GLN A O 1
ATOM 1293 N N . ASN A 1 176 ? -8.814 3.526 23.375 1.00 97.44 176 ASN A N 1
ATOM 1294 C CA . ASN A 1 176 ? -9.994 3.957 24.130 1.00 97.44 176 ASN A CA 1
ATOM 1295 C C . ASN A 1 176 ? -11.236 4.125 23.240 1.00 97.44 176 ASN A C 1
ATOM 1297 O O . ASN A 1 176 ? -12.358 3.881 23.678 1.00 97.44 176 ASN A O 1
ATOM 1301 N N . ALA A 1 177 ? -11.047 4.523 21.980 1.00 95.69 177 ALA A N 1
ATOM 1302 C CA . ALA A 1 177 ? -12.115 4.652 20.993 1.00 95.69 177 ALA A CA 1
ATOM 1303 C C . ALA A 1 177 ? -12.408 3.352 20.216 1.00 95.69 177 ALA A C 1
ATOM 1305 O O . ALA A 1 177 ? -13.261 3.362 19.328 1.00 95.69 177 ALA A O 1
ATOM 1306 N N . GLY A 1 178 ? -11.708 2.248 20.507 1.00 96.06 178 GLY A N 1
ATOM 1307 C CA . GLY A 1 178 ? -11.887 0.966 19.820 1.00 96.06 178 GLY A CA 1
ATOM 1308 C C . GLY A 1 178 ? -11.472 0.979 18.344 1.00 96.06 178 GLY A C 1
ATOM 1309 O O . GLY A 1 178 ? -11.980 0.187 17.552 1.00 96.06 178 GLY A O 1
ATOM 1310 N N . LEU A 1 179 ? -10.572 1.879 17.940 1.00 96.12 179 LEU A N 1
ATOM 1311 C CA . LEU A 1 179 ? -10.050 1.976 16.571 1.00 96.12 179 LEU A CA 1
ATOM 1312 C C . LEU A 1 179 ? -8.929 0.973 16.284 1.00 96.12 179 LEU A C 1
ATOM 1314 O O . LEU A 1 179 ? -8.637 0.709 15.117 1.00 96.12 179 LEU A O 1
ATOM 1318 N N . ILE A 1 180 ? -8.315 0.422 17.332 1.00 97.12 180 ILE A N 1
ATOM 1319 C CA . ILE A 1 180 ? -7.328 -0.650 17.226 1.00 97.12 180 ILE A CA 1
ATOM 1320 C C . ILE A 1 180 ? -7.609 -1.765 18.227 1.00 97.12 180 ILE A C 1
ATOM 1322 O O . ILE A 1 180 ? -8.030 -1.495 19.350 1.00 97.12 180 ILE A O 1
ATOM 1326 N N . GLU A 1 181 ? -7.335 -3.007 17.837 1.00 95.25 181 GLU A N 1
ATOM 1327 C CA . GLU A 1 181 ? -7.343 -4.161 18.743 1.00 95.25 181 GLU A CA 1
ATOM 1328 C C . GLU A 1 181 ? -6.487 -5.307 18.195 1.00 95.25 181 GLU A C 1
ATOM 1330 O O . GLU A 1 181 ? -6.170 -5.339 17.004 1.00 95.25 181 GLU A O 1
ATOM 1335 N N . ILE A 1 182 ? -6.155 -6.261 19.065 1.00 96.38 182 ILE A N 1
ATOM 1336 C CA . ILE A 1 182 ? -5.665 -7.582 18.668 1.00 96.38 182 ILE A CA 1
ATOM 1337 C C . ILE A 1 182 ? -6.792 -8.583 18.926 1.00 96.38 182 ILE A C 1
ATOM 1339 O O . ILE A 1 182 ? -7.283 -8.660 20.053 1.00 96.38 182 ILE A O 1
ATOM 1343 N N . THR A 1 183 ? -7.220 -9.325 17.904 1.00 91.94 183 THR A N 1
ATOM 1344 C CA . THR A 1 183 ? -8.273 -10.343 18.059 1.00 91.94 183 THR A CA 1
ATOM 1345 C C . THR A 1 183 ? -7.752 -11.585 18.787 1.00 91.94 183 THR A C 1
ATOM 1347 O O . THR A 1 183 ? -6.543 -11.784 18.926 1.00 91.94 183 THR A O 1
ATOM 1350 N N . SER A 1 184 ? -8.657 -12.469 19.218 1.00 92.12 184 SER A N 1
ATOM 1351 C CA . SER A 1 184 ? -8.305 -13.773 19.802 1.00 92.12 184 SER A CA 1
ATOM 1352 C C . SER A 1 184 ? -7.477 -14.658 18.865 1.00 92.12 184 SER A C 1
ATOM 1354 O O . SER A 1 184 ? -6.692 -15.482 19.327 1.00 92.12 184 SER A O 1
ATOM 1356 N N . GLU A 1 185 ? -7.625 -14.472 17.555 1.00 88.25 185 GLU A N 1
ATOM 1357 C CA . GLU A 1 185 ? -6.880 -15.175 16.505 1.00 88.25 185 GLU A CA 1
ATOM 1358 C C . GLU A 1 185 ? -5.501 -14.544 16.244 1.00 88.25 185 GLU A C 1
ATOM 1360 O O . GLU A 1 185 ? -4.732 -15.059 15.434 1.00 88.25 185 GLU A O 1
ATOM 1365 N N . GLY A 1 186 ? -5.174 -13.441 16.928 1.00 89.62 186 GLY A N 1
ATOM 1366 C CA . GLY A 1 186 ? -3.905 -12.728 16.801 1.00 89.62 186 GLY A CA 1
ATOM 1367 C C . GLY A 1 186 ? -3.865 -11.700 15.669 1.00 89.62 186 GLY A C 1
ATOM 1368 O O . GLY A 1 186 ? -2.781 -11.228 15.327 1.00 89.62 186 GLY A O 1
ATOM 1369 N N . HIS A 1 187 ? -5.009 -11.336 15.076 1.00 90.75 187 HIS A N 1
ATOM 1370 C CA . HIS A 1 187 ? -5.056 -10.310 14.032 1.00 90.75 187 HIS A CA 1
ATOM 1371 C C . HIS A 1 187 ? -5.005 -8.918 14.635 1.00 90.75 187 HIS A C 1
ATOM 1373 O O . HIS A 1 187 ? -5.808 -8.583 15.503 1.00 90.75 187 HIS A O 1
ATOM 1379 N N . ALA A 1 188 ? -4.105 -8.085 14.122 1.00 95.69 188 ALA A N 1
ATOM 1380 C CA . ALA A 1 188 ? -4.161 -6.659 14.374 1.00 95.69 188 ALA A CA 1
ATOM 1381 C C . ALA A 1 188 ? -5.258 -6.036 13.512 1.00 95.69 188 ALA A C 1
ATOM 1383 O O . ALA A 1 188 ? -5.214 -6.113 12.283 1.00 95.69 188 ALA A O 1
ATOM 1384 N N . ILE A 1 189 ? -6.242 -5.410 14.151 1.00 95.81 189 ILE A N 1
ATOM 1385 C CA . ILE A 1 189 ? -7.283 -4.663 13.454 1.00 95.81 189 ILE A CA 1
ATOM 1386 C C . ILE A 1 189 ? -7.030 -3.179 13.631 1.00 95.81 189 ILE A C 1
ATOM 1388 O O . ILE A 1 189 ? -6.826 -2.693 14.741 1.00 95.81 189 ILE A O 1
ATOM 1392 N N . MET A 1 190 ? -7.112 -2.461 12.520 1.00 95.75 190 MET A N 1
ATOM 1393 C CA . MET A 1 190 ? -7.168 -1.009 12.467 1.00 95.75 190 MET A CA 1
ATOM 1394 C C . MET A 1 190 ? -8.441 -0.618 11.731 1.00 95.75 190 MET A C 1
ATOM 1396 O O . MET A 1 190 ? -8.730 -1.138 10.651 1.00 95.75 190 MET A O 1
ATOM 1400 N N . ARG A 1 191 ? -9.219 0.290 12.311 1.00 90.94 191 ARG A N 1
ATOM 1401 C CA . ARG A 1 191 ? -10.503 0.718 11.752 1.00 90.94 191 ARG A CA 1
ATOM 1402 C C . ARG A 1 191 ? -10.707 2.218 11.894 1.00 90.94 191 ARG A C 1
ATOM 1404 O O . ARG A 1 191 ? -10.049 2.893 12.680 1.00 90.94 191 ARG A O 1
ATOM 1411 N N . ILE A 1 192 ? -11.658 2.719 11.120 1.00 90.12 192 ILE A N 1
ATOM 1412 C CA . ILE A 1 192 ? -12.180 4.075 11.268 1.00 90.12 192 ILE A CA 1
ATOM 1413 C C . ILE A 1 192 ? -13.323 4.075 12.280 1.00 90.12 192 ILE A C 1
ATOM 1415 O O . ILE A 1 192 ? -14.000 3.061 12.467 1.00 90.12 192 ILE A O 1
ATOM 1419 N N . GLU A 1 193 ? -13.587 5.230 12.880 1.00 89.62 193 GLU A N 1
ATOM 1420 C CA . GLU A 1 193 ? -14.803 5.447 13.657 1.00 89.62 193 GLU A CA 1
ATOM 1421 C C . GLU A 1 193 ? -16.033 5.082 12.814 1.00 89.62 193 GLU A C 1
ATOM 1423 O O . GLU A 1 193 ? -16.180 5.549 11.683 1.00 89.62 193 GLU A O 1
ATOM 1428 N N . ASN A 1 194 ? -16.931 4.265 13.364 1.00 83.56 194 ASN A N 1
ATOM 1429 C CA . ASN A 1 194 ? -18.105 3.741 12.660 1.00 83.56 194 ASN A CA 1
ATOM 1430 C C . ASN A 1 194 ? -19.431 4.366 13.132 1.00 83.56 194 ASN A C 1
ATOM 1432 O O . ASN A 1 194 ? -20.503 3.866 12.796 1.00 83.56 194 ASN A O 1
ATOM 1436 N N . THR A 1 195 ? -19.374 5.473 13.876 1.00 85.38 195 THR A N 1
ATOM 1437 C CA . THR A 1 195 ? -20.563 6.227 14.279 1.00 85.38 195 THR A CA 1
ATOM 1438 C C . THR A 1 195 ? -21.277 6.811 13.054 1.00 85.38 195 THR A C 1
ATOM 1440 O O . THR A 1 195 ? -20.655 7.242 12.070 1.00 85.38 195 THR A O 1
ATOM 1443 N N . THR A 1 196 ? -22.614 6.813 13.110 1.00 82.75 196 THR A N 1
ATOM 1444 C CA . THR A 1 196 ? -23.484 7.263 12.011 1.00 82.75 196 THR A CA 1
ATOM 1445 C C . THR A 1 196 ? -23.294 8.745 11.697 1.00 82.75 196 THR A C 1
ATOM 1447 O O . THR A 1 196 ? -23.285 9.137 10.530 1.00 82.75 196 THR A O 1
ATOM 1450 N N . GLN A 1 197 ? -23.134 9.570 12.732 1.00 84.12 197 GLN A N 1
ATOM 1451 C CA . GLN A 1 197 ? -22.872 10.998 12.612 1.00 84.12 197 GLN A CA 1
ATOM 1452 C C . GLN A 1 197 ? -21.527 11.318 13.250 1.00 84.12 197 GLN A C 1
ATOM 1454 O O . GLN A 1 197 ? -21.264 10.927 14.382 1.00 84.12 197 GLN A O 1
ATOM 1459 N N . VAL A 1 198 ? -20.700 12.045 12.506 1.00 84.12 198 VAL A N 1
ATOM 1460 C CA . VAL A 1 198 ? -19.393 12.515 12.957 1.00 84.12 198 VAL A CA 1
ATOM 1461 C C . VAL A 1 198 ? -19.457 14.029 13.067 1.00 84.12 198 VAL A C 1
ATOM 1463 O O . VAL A 1 198 ? -19.714 14.719 12.076 1.00 84.12 198 VAL A O 1
ATOM 1466 N N . THR A 1 199 ? -19.198 14.547 14.262 1.00 83.31 199 THR A N 1
ATOM 1467 C CA . THR A 1 199 ? -19.008 15.980 14.480 1.00 83.31 199 THR A CA 1
ATOM 1468 C C . THR A 1 199 ? -17.566 16.327 14.115 1.00 83.31 199 THR A C 1
ATOM 1470 O O . THR A 1 199 ? -16.653 16.073 14.889 1.00 83.31 199 THR A O 1
ATOM 1473 N N . GLY A 1 200 ? -17.351 16.873 12.914 1.00 87.88 200 GLY A N 1
ATOM 1474 C CA . GLY A 1 200 ? -16.020 17.253 12.422 1.00 87.88 200 GLY A CA 1
ATOM 1475 C C . GLY A 1 200 ? -15.421 16.258 11.424 1.00 87.88 200 GLY A C 1
ATOM 1476 O O . GLY A 1 200 ? -16.041 15.952 10.396 1.00 87.88 200 GLY A O 1
ATOM 1477 N N . ASN A 1 201 ? -14.189 15.822 11.691 1.00 88.69 201 ASN A N 1
ATOM 1478 C CA . ASN A 1 201 ? -13.470 14.827 10.897 1.00 88.69 201 ASN A CA 1
ATOM 1479 C C . ASN A 1 201 ? -13.610 13.438 11.528 1.00 88.69 201 ASN A C 1
ATOM 1481 O O . ASN A 1 201 ? -13.707 13.313 12.745 1.00 88.69 201 ASN A O 1
ATOM 1485 N N . ARG A 1 202 ? -13.640 12.390 10.698 1.00 90.56 202 ARG A N 1
ATOM 1486 C CA . ARG A 1 202 ? -13.821 11.016 11.188 1.00 90.56 202 ARG A CA 1
ATOM 1487 C C . ARG A 1 202 ? -12.523 10.524 11.809 1.00 90.56 202 ARG A C 1
ATOM 1489 O O . ARG A 1 202 ? -11.470 10.633 11.178 1.00 90.56 202 ARG A O 1
ATOM 1496 N N . ARG A 1 203 ? -12.598 9.954 13.011 1.00 95.00 203 ARG A N 1
ATOM 1497 C CA . ARG A 1 203 ? -11.404 9.433 13.680 1.00 95.00 203 ARG A CA 1
ATOM 1498 C C . ARG A 1 203 ? -10.859 8.200 12.964 1.00 95.00 203 ARG A C 1
ATOM 1500 O O . ARG A 1 203 ? -11.621 7.339 12.516 1.00 95.00 203 ARG A O 1
ATOM 1507 N N . SER A 1 204 ? -9.540 8.137 12.845 1.00 96.00 204 SER A N 1
ATOM 1508 C CA . SER A 1 204 ? -8.806 7.027 12.234 1.00 96.00 204 SER A CA 1
ATOM 1509 C C . SER A 1 204 ? -7.423 6.906 12.874 1.00 96.00 204 SER A C 1
ATOM 1511 O O . SER A 1 204 ? -7.068 7.668 13.773 1.00 96.00 204 SER A O 1
ATOM 1513 N N . VAL A 1 205 ? -6.628 5.963 12.389 1.00 96.69 205 VAL A N 1
ATOM 1514 C CA . VAL A 1 205 ? -5.244 5.751 12.804 1.00 96.69 205 VAL A CA 1
ATOM 1515 C C . VAL A 1 205 ? -4.312 5.800 11.605 1.00 96.69 205 VAL A C 1
ATOM 1517 O O . VAL A 1 205 ? -4.656 5.335 10.518 1.00 96.69 205 VAL A O 1
ATOM 1520 N N . ARG A 1 206 ? -3.127 6.368 11.833 1.00 95.06 206 ARG A N 1
ATOM 1521 C CA . ARG A 1 206 ? -1.961 6.243 10.967 1.00 95.06 206 ARG A CA 1
ATOM 1522 C C . ARG A 1 206 ? -0.804 5.769 11.822 1.00 95.06 206 ARG A C 1
ATOM 1524 O O . ARG A 1 206 ? -0.479 6.416 12.814 1.00 95.06 206 ARG A O 1
ATOM 1531 N N . ILE A 1 207 ? -0.208 4.653 11.431 1.00 95.31 207 ILE A N 1
ATOM 1532 C CA . ILE A 1 207 ? 0.947 4.082 12.121 1.00 95.31 207 ILE A CA 1
ATOM 1533 C C . ILE A 1 207 ? 2.153 4.081 11.195 1.00 95.31 207 ILE A C 1
ATOM 1535 O O . ILE A 1 207 ? 1.955 3.940 9.993 1.00 95.31 207 ILE A O 1
ATOM 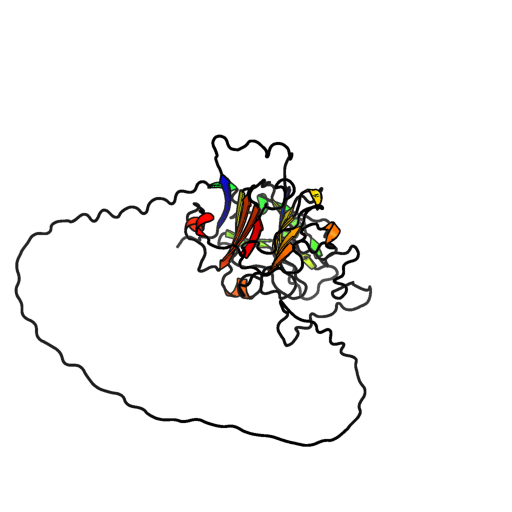1539 N N . SER A 1 208 ? 3.356 4.222 11.743 1.00 89.69 208 SER A N 1
ATOM 1540 C CA . SER A 1 208 ? 4.628 4.054 11.037 1.00 89.69 208 SER A CA 1
ATOM 1541 C C . SER A 1 208 ? 5.528 3.075 11.776 1.00 89.69 208 SER A C 1
ATOM 1543 O O . SER A 1 208 ? 5.589 3.081 13.004 1.00 89.69 208 SER A O 1
ATOM 1545 N N . SER A 1 209 ? 6.180 2.167 11.053 1.00 91.81 209 SER A N 1
ATOM 1546 C CA . SER A 1 209 ? 7.043 1.170 11.684 1.00 91.81 209 SER A CA 1
ATOM 1547 C C . SER A 1 209 ? 8.255 1.822 12.341 1.00 91.81 209 SER A C 1
ATOM 1549 O O . SER A 1 209 ? 8.915 2.671 11.756 1.00 91.81 209 SER A O 1
ATOM 1551 N N . LYS A 1 210 ? 8.624 1.335 13.526 1.00 90.19 210 LYS A N 1
ATOM 1552 C CA . LYS A 1 210 ? 9.911 1.674 14.155 1.00 90.19 210 LYS A CA 1
ATOM 1553 C C . LYS A 1 210 ? 11.092 1.045 13.415 1.00 90.19 210 LYS A C 1
ATOM 1555 O O . LYS A 1 210 ? 12.213 1.535 13.498 1.00 90.19 210 LYS A O 1
ATOM 1560 N N . TYR A 1 211 ? 10.839 -0.069 12.728 1.00 87.94 211 TYR A N 1
ATOM 1561 C CA . TYR A 1 211 ? 11.804 -0.704 11.841 1.00 87.94 211 TYR A CA 1
ATOM 1562 C C . TYR A 1 211 ? 11.929 0.080 10.535 1.00 87.94 211 TYR A C 1
ATOM 1564 O O . TYR A 1 211 ? 10.925 0.495 9.952 1.00 87.94 211 TYR A O 1
ATOM 1572 N N . ILE A 1 212 ? 13.168 0.207 10.073 1.00 84.94 212 ILE A N 1
ATOM 1573 C CA . ILE A 1 212 ? 13.553 0.900 8.851 1.00 84.94 212 ILE A CA 1
ATOM 1574 C C . ILE A 1 212 ? 14.055 -0.137 7.844 1.00 84.94 212 ILE A C 1
ATOM 1576 O O . ILE A 1 212 ? 14.998 -0.875 8.128 1.00 84.94 212 ILE A O 1
ATOM 1580 N N . MET A 1 213 ? 13.418 -0.193 6.674 1.00 81.81 213 MET A N 1
ATOM 1581 C CA . MET A 1 213 ? 13.813 -1.068 5.570 1.00 81.81 213 MET A CA 1
ATOM 1582 C C . MET A 1 213 ? 14.657 -0.288 4.555 1.00 81.81 213 MET A C 1
ATOM 1584 O O . MET A 1 213 ? 14.253 0.789 4.131 1.00 81.81 213 MET A O 1
ATOM 1588 N N . ASN A 1 214 ? 15.777 -0.865 4.112 1.00 83.44 214 ASN A N 1
ATOM 1589 C CA . ASN A 1 214 ? 16.644 -0.300 3.074 1.00 83.44 214 ASN A CA 1
ATOM 1590 C C . ASN A 1 214 ? 16.979 -1.371 2.020 1.00 83.44 214 ASN A C 1
ATOM 1592 O O . ASN A 1 214 ? 17.988 -2.072 2.111 1.00 83.44 214 ASN A O 1
ATOM 1596 N N . GLY A 1 215 ? 16.073 -1.552 1.068 1.00 87.50 215 GLY A N 1
ATOM 1597 C CA . GLY A 1 215 ? 15.970 -2.734 0.228 1.00 87.50 215 GLY A CA 1
ATOM 1598 C C . GLY A 1 215 ? 15.395 -3.920 0.998 1.00 87.50 215 GLY A C 1
ATOM 1599 O O . GLY A 1 215 ? 15.282 -3.916 2.225 1.00 87.50 215 GLY A O 1
ATOM 1600 N N . GLY A 1 216 ? 15.038 -4.967 0.269 1.00 93.38 216 GLY A N 1
ATOM 1601 C CA . GLY A 1 216 ? 14.581 -6.210 0.866 1.00 93.38 216 GLY A CA 1
ATOM 1602 C C . GLY A 1 216 ? 13.333 -6.775 0.212 1.00 93.38 216 GLY A C 1
ATOM 1603 O O . GLY A 1 216 ? 12.927 -6.388 -0.881 1.00 93.38 216 GLY A O 1
ATOM 1604 N N . LEU A 1 217 ? 12.727 -7.716 0.918 1.00 96.06 217 LEU A N 1
ATOM 1605 C CA . LEU A 1 217 ? 11.427 -8.273 0.598 1.00 96.06 217 LEU A CA 1
ATOM 1606 C C . LEU A 1 217 ? 10.499 -8.009 1.774 1.00 96.06 217 LEU A C 1
ATOM 1608 O O . LEU A 1 217 ? 10.831 -8.436 2.872 1.00 96.06 217 LEU A O 1
ATOM 1612 N N . ALA A 1 218 ? 9.349 -7.385 1.536 1.00 96.81 218 ALA A N 1
ATOM 1613 C CA . ALA A 1 218 ? 8.301 -7.132 2.516 1.00 96.81 218 ALA A CA 1
ATOM 1614 C C . ALA A 1 218 ? 6.995 -7.817 2.131 1.00 96.81 218 ALA A C 1
ATOM 1616 O O . ALA A 1 218 ? 6.549 -7.658 1.002 1.00 96.81 218 ALA A O 1
ATOM 1617 N N . ILE A 1 219 ? 6.360 -8.547 3.049 1.00 97.94 219 ILE A N 1
ATOM 1618 C CA . ILE A 1 219 ? 5.128 -9.298 2.767 1.00 97.94 219 ILE A CA 1
ATOM 1619 C C . ILE A 1 219 ? 4.010 -8.858 3.706 1.00 97.94 219 ILE A C 1
ATOM 1621 O O . ILE A 1 219 ? 4.163 -8.981 4.918 1.00 97.94 219 ILE A O 1
ATOM 1625 N N . LEU A 1 220 ? 2.882 -8.420 3.135 1.00 97.81 220 LEU A N 1
ATOM 1626 C CA . LEU A 1 220 ? 1.619 -8.192 3.826 1.00 97.81 220 LEU A CA 1
ATOM 1627 C C . LEU A 1 220 ? 0.608 -9.301 3.608 1.00 97.81 220 LEU A C 1
ATOM 1629 O O . LEU A 1 220 ? -0.048 -9.321 2.576 1.00 97.81 220 LEU A O 1
ATOM 1633 N N . ASP A 1 221 ? 0.410 -10.157 4.608 1.00 97.19 221 ASP A N 1
ATOM 1634 C CA . ASP A 1 221 ? -0.754 -11.039 4.683 1.00 97.19 221 ASP A CA 1
ATOM 1635 C C . ASP A 1 221 ? -1.910 -10.326 5.401 1.00 97.19 221 ASP A C 1
ATOM 1637 O O . ASP A 1 221 ? -1.860 -10.079 6.607 1.00 97.19 221 ASP A O 1
ATOM 1641 N N . ALA A 1 222 ? -2.962 -9.994 4.650 1.00 96.88 222 ALA A N 1
ATOM 1642 C CA . ALA A 1 222 ? -4.150 -9.340 5.179 1.00 96.88 222 ALA A CA 1
ATOM 1643 C C . ALA A 1 222 ? -5.410 -10.153 4.871 1.00 96.88 222 ALA A C 1
ATOM 1645 O O . ALA A 1 222 ? -5.675 -10.541 3.732 1.00 96.88 222 ALA A O 1
ATOM 1646 N N . VAL A 1 223 ? -6.237 -10.379 5.891 1.00 96.19 223 VAL A N 1
ATOM 1647 C CA . VAL A 1 223 ? -7.558 -11.023 5.746 1.00 96.19 223 VAL A CA 1
ATOM 1648 C C . VAL A 1 223 ? -8.648 -10.046 5.308 1.00 96.19 223 VAL A C 1
ATOM 1650 O O . VAL A 1 223 ? -9.696 -10.460 4.823 1.00 96.19 223 VAL A O 1
ATOM 1653 N N . HIS A 1 224 ? -8.410 -8.747 5.490 1.00 96.25 224 HIS A N 1
ATOM 1654 C CA . HIS A 1 224 ? -9.368 -7.689 5.207 1.00 96.25 224 HIS A CA 1
ATOM 1655 C C . HIS A 1 224 ? -8.637 -6.353 5.014 1.00 96.25 224 HIS A C 1
ATOM 1657 O O . HIS A 1 224 ? -7.615 -6.105 5.651 1.00 96.25 224 HIS A O 1
ATOM 1663 N N . MET A 1 225 ? -9.183 -5.468 4.184 1.00 95.81 225 MET A N 1
ATOM 1664 C CA . MET A 1 225 ? -8.743 -4.081 4.025 1.00 95.81 225 MET A CA 1
ATOM 1665 C C . MET A 1 225 ? -9.938 -3.114 4.035 1.00 95.81 225 MET A C 1
ATOM 1667 O O . MET A 1 225 ? -11.080 -3.530 3.798 1.00 95.81 225 MET A O 1
ATOM 1671 N N . PRO A 1 226 ? -9.732 -1.819 4.328 1.00 92.69 226 PRO A N 1
ATOM 1672 C CA . PRO A 1 226 ? -10.830 -0.862 4.338 1.00 92.69 226 PRO A CA 1
ATOM 1673 C C . PRO A 1 226 ? -11.422 -0.682 2.932 1.00 92.69 226 PRO A C 1
ATOM 1675 O O . PRO A 1 226 ? -10.723 -0.749 1.925 1.00 92.69 226 PRO A O 1
ATOM 1678 N N . HIS A 1 227 ? -12.730 -0.449 2.855 1.00 87.38 227 HIS A N 1
ATOM 1679 C CA . HIS A 1 227 ? -13.410 -0.138 1.602 1.00 87.38 227 HIS A CA 1
ATOM 1680 C C . HIS A 1 227 ? -14.619 0.756 1.869 1.00 87.38 227 HIS A C 1
ATOM 1682 O O . HIS A 1 227 ? -15.250 0.667 2.923 1.00 87.38 227 HIS A O 1
ATOM 1688 N N . GLY A 1 228 ? -14.994 1.580 0.894 1.00 80.00 228 GLY A N 1
ATOM 1689 C CA . GLY A 1 228 ? -16.190 2.402 1.001 1.00 80.00 228 GLY A CA 1
ATOM 1690 C C . GLY A 1 228 ? -16.029 3.767 0.360 1.00 80.00 228 GLY A C 1
ATOM 1691 O O . GLY A 1 228 ? -14.951 4.221 0.005 1.00 80.00 228 GLY A O 1
ATOM 1692 N N . CYS A 1 229 ? -17.142 4.461 0.187 1.00 79.62 229 CYS A N 1
ATOM 1693 C CA . CYS A 1 229 ? -17.087 5.802 -0.370 1.00 79.62 229 CYS A CA 1
ATOM 1694 C C . CYS A 1 229 ? -16.423 6.793 0.584 1.00 79.62 229 CYS A C 1
ATOM 1696 O O . CYS A 1 229 ? -16.744 6.817 1.769 1.00 79.62 229 CYS A O 1
ATOM 1698 N N . GLY A 1 230 ? -15.520 7.616 0.047 1.00 77.19 230 GLY A N 1
ATOM 1699 C CA . GLY A 1 230 ? -14.727 8.563 0.826 1.00 77.19 230 GLY A CA 1
ATOM 1700 C C . GLY A 1 230 ? -13.524 7.951 1.550 1.00 77.19 230 GLY A C 1
ATOM 1701 O O . GLY A 1 230 ? -12.793 8.699 2.191 1.00 77.19 230 GLY A O 1
ATOM 1702 N N . THR A 1 231 ? -13.288 6.636 1.459 1.00 82.69 231 THR A N 1
ATOM 1703 C CA . THR A 1 231 ? -12.072 6.017 2.010 1.00 82.69 231 THR A CA 1
ATOM 1704 C C . THR A 1 231 ? -10.929 6.072 1.003 1.00 82.69 231 THR A C 1
ATOM 1706 O O . THR A 1 231 ? -11.160 5.893 -0.186 1.00 82.69 231 THR A O 1
ATOM 1709 N N . TRP A 1 232 ? -9.702 6.245 1.475 1.00 85.62 232 TRP A N 1
ATOM 1710 C CA . TRP A 1 232 ? -8.467 6.085 0.699 1.00 85.62 232 TRP A CA 1
ATOM 1711 C C . TRP A 1 232 ? -7.438 5.267 1.498 1.00 85.62 232 TRP A C 1
ATOM 1713 O O . TRP A 1 232 ? -6.566 5.861 2.106 1.00 85.62 232 TRP A O 1
ATOM 1723 N N . PRO A 1 233 ? -7.566 3.942 1.655 1.00 90.00 233 PRO A N 1
ATOM 1724 C CA . PRO A 1 233 ? -6.573 3.172 2.403 1.00 90.00 233 PRO A CA 1
ATOM 1725 C C . PRO A 1 233 ? -5.279 2.974 1.609 1.00 90.00 233 PRO A C 1
ATOM 1727 O O . PRO A 1 233 ? -5.330 2.744 0.397 1.00 90.00 233 PRO A O 1
ATOM 1730 N N . ALA A 1 234 ? -4.149 2.988 2.319 1.00 91.38 234 ALA A N 1
ATOM 1731 C CA . ALA A 1 234 ? -2.833 2.715 1.757 1.00 91.38 234 ALA A CA 1
ATOM 1732 C C . ALA A 1 234 ? -2.005 1.762 2.642 1.00 91.38 234 ALA A C 1
ATOM 1734 O O . ALA A 1 234 ? -2.168 1.770 3.860 1.00 91.38 234 ALA A O 1
ATOM 1735 N N . TRP A 1 235 ? -1.111 0.978 2.037 1.00 96.62 235 TRP A N 1
ATOM 1736 C CA . TRP A 1 235 ? 0.047 0.325 2.657 1.00 96.62 235 TRP A CA 1
ATOM 1737 C C . TRP A 1 235 ? 1.257 0.644 1.783 1.00 96.62 235 TRP A C 1
ATOM 1739 O O . TRP A 1 235 ? 1.305 0.240 0.619 1.00 96.62 235 TRP A O 1
ATOM 1749 N N . TRP A 1 236 ? 2.181 1.433 2.318 1.00 93.75 236 TRP A N 1
ATOM 1750 C CA . TRP A 1 236 ? 3.210 2.106 1.528 1.00 93.75 236 TRP A CA 1
ATOM 1751 C C . TRP A 1 236 ? 4.468 2.370 2.351 1.00 93.75 236 TRP A C 1
ATOM 1753 O O . TRP A 1 236 ? 4.448 2.257 3.584 1.00 93.75 236 TRP A O 1
ATOM 1763 N N . THR A 1 237 ? 5.553 2.730 1.664 1.00 87.69 237 THR A N 1
ATOM 1764 C CA . THR A 1 237 ? 6.820 3.125 2.288 1.00 87.69 237 THR A CA 1
ATOM 1765 C C . THR A 1 237 ? 7.285 4.496 1.831 1.00 87.69 237 THR A C 1
ATOM 1767 O O . THR A 1 237 ? 7.225 4.774 0.637 1.00 87.69 237 THR A O 1
ATOM 1770 N N . THR A 1 238 ? 7.821 5.315 2.741 1.00 88.50 238 THR A N 1
ATOM 1771 C CA . THR A 1 238 ? 8.410 6.632 2.421 1.00 88.50 238 THR A CA 1
ATOM 1772 C C . THR A 1 238 ? 9.459 7.072 3.445 1.00 88.50 238 THR A C 1
ATOM 1774 O O . THR A 1 238 ? 9.540 6.543 4.559 1.00 88.50 238 THR A O 1
ATOM 1777 N N . ASP A 1 239 ? 10.205 8.115 3.090 1.00 83.19 239 ASP A N 1
ATOM 1778 C CA . ASP A 1 239 ? 10.918 8.978 4.025 1.00 83.19 239 ASP A CA 1
ATOM 1779 C C . ASP A 1 239 ? 10.178 10.322 4.140 1.00 83.19 239 ASP A C 1
ATOM 1781 O O . ASP A 1 239 ? 10.409 11.240 3.351 1.00 83.19 239 ASP A O 1
ATOM 1785 N N . VAL A 1 240 ? 9.223 10.420 5.080 1.00 78.62 240 VAL A N 1
ATOM 1786 C CA . VAL A 1 240 ? 8.336 11.597 5.212 1.00 78.62 240 VAL A CA 1
ATOM 1787 C C . VAL A 1 240 ? 9.102 12.933 5.261 1.00 78.62 240 VAL A C 1
ATOM 1789 O O . VAL A 1 240 ? 8.701 13.846 4.537 1.00 78.62 240 VAL A O 1
ATOM 1792 N N . PRO A 1 241 ? 10.168 13.101 6.073 1.00 82.94 241 PRO A N 1
ATOM 1793 C CA . PRO A 1 241 ? 10.921 14.356 6.130 1.00 82.94 241 PRO A CA 1
ATOM 1794 C C . PRO A 1 241 ? 11.537 14.818 4.806 1.00 82.94 241 PRO A C 1
ATOM 1796 O O . PRO A 1 241 ? 11.643 16.024 4.591 1.00 82.94 241 PRO A O 1
ATOM 1799 N N . ASN A 1 242 ? 11.943 13.889 3.936 1.00 84.00 242 ASN A N 1
ATOM 1800 C CA . ASN A 1 242 ? 12.698 14.196 2.716 1.00 84.00 242 ASN A CA 1
ATOM 1801 C C . ASN A 1 242 ? 11.904 13.930 1.433 1.00 84.00 242 ASN A C 1
ATOM 1803 O O . ASN A 1 242 ? 12.454 13.952 0.332 1.00 84.00 242 ASN A O 1
ATOM 1807 N N . TRP A 1 243 ? 10.608 13.669 1.542 1.00 85.25 243 TRP A N 1
ATOM 1808 C CA . TRP A 1 243 ? 9.759 13.412 0.390 1.00 85.25 243 TRP A CA 1
ATOM 1809 C C . TRP A 1 243 ? 9.704 14.621 -0.579 1.00 85.25 243 TRP A C 1
ATOM 1811 O O . TRP A 1 243 ? 9.620 15.762 -0.116 1.00 85.25 243 TRP A O 1
ATOM 1821 N N . PRO A 1 244 ? 9.720 14.427 -1.918 1.00 84.75 244 PRO A N 1
ATOM 1822 C CA . PRO A 1 244 ? 9.813 13.154 -2.645 1.00 84.75 244 PRO A CA 1
ATOM 1823 C C . PRO A 1 244 ? 11.259 12.744 -2.980 1.00 84.75 244 PRO A C 1
ATOM 1825 O O . PRO A 1 244 ? 11.469 11.827 -3.770 1.00 84.75 244 PRO A O 1
ATOM 1828 N N . HIS A 1 245 ? 12.270 13.425 -2.430 1.00 84.81 245 HIS A N 1
ATOM 1829 C CA . HIS A 1 245 ? 13.673 13.227 -2.809 1.00 84.81 245 HIS A CA 1
ATOM 1830 C C . HIS A 1 245 ? 14.170 11.813 -2.513 1.00 84.81 245 HIS A C 1
ATOM 1832 O O . HIS A 1 245 ? 14.901 11.251 -3.324 1.00 84.81 245 HIS A O 1
ATOM 1838 N N . ASN A 1 246 ? 13.696 11.234 -1.411 1.00 83.62 246 ASN A N 1
ATOM 1839 C CA . ASN A 1 246 ? 14.009 9.868 -0.992 1.00 83.62 246 ASN A CA 1
ATOM 1840 C C . ASN A 1 246 ? 12.895 8.866 -1.334 1.00 83.62 246 ASN A C 1
ATOM 1842 O O . ASN A 1 246 ? 12.841 7.783 -0.767 1.00 83.62 246 ASN A O 1
ATOM 1846 N N . GLY A 1 247 ? 12.010 9.227 -2.263 1.00 88.06 247 GLY A N 1
ATOM 1847 C CA . GLY A 1 247 ? 11.028 8.313 -2.824 1.00 88.06 247 GLY A CA 1
ATOM 1848 C C . GLY A 1 247 ? 9.841 7.960 -1.920 1.00 88.06 247 GLY A C 1
ATOM 1849 O O . GLY A 1 247 ? 9.813 8.210 -0.713 1.00 88.06 247 GLY A O 1
ATOM 1850 N N . GLU A 1 248 ? 8.835 7.370 -2.554 1.00 91.19 248 GLU A N 1
ATOM 1851 C CA . GLU A 1 248 ? 7.667 6.730 -1.953 1.00 91.19 248 GLU A CA 1
ATOM 1852 C C . GLU A 1 248 ? 7.238 5.553 -2.844 1.00 91.19 248 GLU A C 1
ATOM 1854 O O . GLU A 1 248 ? 7.225 5.659 -4.076 1.00 91.19 248 GLU A O 1
ATOM 1859 N N . ILE A 1 249 ? 6.917 4.425 -2.204 1.00 94.62 249 ILE A N 1
ATOM 1860 C CA . ILE A 1 249 ? 6.437 3.195 -2.843 1.00 94.62 249 ILE A CA 1
ATOM 1861 C C . ILE A 1 249 ? 5.050 2.878 -2.289 1.00 94.62 249 ILE A C 1
ATOM 1863 O O . ILE A 1 249 ? 4.921 2.408 -1.155 1.00 94.62 249 ILE A O 1
ATOM 1867 N N . ASP A 1 250 ? 4.025 3.068 -3.110 1.00 96.25 250 ASP A N 1
ATOM 1868 C CA . ASP A 1 250 ? 2.655 2.673 -2.806 1.00 96.25 250 ASP A CA 1
ATOM 1869 C C . ASP A 1 250 ? 2.441 1.225 -3.224 1.00 96.25 250 ASP A C 1
ATOM 1871 O O . ASP A 1 250 ? 2.434 0.895 -4.411 1.00 96.25 250 ASP A O 1
ATOM 1875 N N . ILE A 1 251 ? 2.284 0.334 -2.248 1.00 98.12 251 ILE A N 1
ATOM 1876 C CA . ILE A 1 251 ? 2.200 -1.109 -2.502 1.00 98.12 251 ILE A CA 1
ATOM 1877 C C . ILE A 1 251 ? 0.736 -1.520 -2.635 1.00 98.12 251 ILE A C 1
ATOM 1879 O O . ILE A 1 251 ? 0.359 -2.235 -3.566 1.00 98.12 251 ILE A O 1
ATOM 1883 N N . VAL A 1 252 ? -0.099 -1.036 -1.715 1.00 97.94 252 VAL A N 1
ATOM 1884 C CA . VAL A 1 252 ? -1.555 -1.174 -1.764 1.00 97.94 252 VAL A CA 1
ATOM 1885 C C . VAL A 1 252 ? -2.164 0.207 -1.645 1.00 97.94 252 VAL A C 1
ATOM 1887 O O . VAL A 1 252 ? -2.021 0.821 -0.598 1.00 97.94 252 VAL A O 1
ATOM 1890 N N . GLU A 1 253 ? -2.857 0.692 -2.668 1.00 94.94 253 GLU A N 1
ATOM 1891 C CA . GLU A 1 253 ? -3.480 2.012 -2.664 1.00 94.94 253 GLU A CA 1
ATOM 1892 C C . GLU A 1 253 ? -4.721 2.059 -3.566 1.00 94.94 253 GLU A C 1
ATOM 1894 O O . GLU A 1 253 ? -4.852 1.367 -4.582 1.00 94.94 253 GLU A O 1
ATOM 1899 N N . GLY A 1 254 ? -5.678 2.892 -3.175 1.00 85.81 254 GLY A N 1
ATOM 1900 C CA . GLY A 1 254 ? -6.913 3.094 -3.905 1.00 85.81 254 GLY A CA 1
ATOM 1901 C C . GLY A 1 254 ? -7.843 4.051 -3.179 1.00 85.81 254 GLY A C 1
ATOM 1902 O O . GLY A 1 254 ? -7.659 4.392 -2.012 1.00 85.81 254 GLY A O 1
ATOM 1903 N N . VAL A 1 255 ? -8.871 4.501 -3.893 1.00 81.94 255 VAL A N 1
ATOM 1904 C CA . VAL A 1 255 ? -9.833 5.474 -3.372 1.00 81.94 255 VAL A CA 1
ATOM 1905 C C . VAL A 1 255 ? -11.260 5.000 -3.565 1.00 81.94 255 VAL A C 1
ATOM 1907 O O . VAL A 1 255 ? -11.606 4.319 -4.528 1.00 81.94 255 VAL A O 1
ATOM 1910 N N . ASN A 1 256 ? -12.140 5.438 -2.679 1.00 82.12 256 ASN A N 1
ATOM 1911 C CA . ASN A 1 256 ? -13.566 5.169 -2.726 1.00 82.12 256 ASN A CA 1
ATOM 1912 C C . ASN A 1 256 ? -13.866 3.659 -2.829 1.00 82.12 256 ASN A C 1
ATOM 1914 O O . ASN A 1 256 ? -13.400 2.843 -2.038 1.00 82.12 256 ASN A O 1
ATOM 1918 N N . GLY A 1 257 ? -14.684 3.286 -3.813 1.00 78.50 257 GLY A N 1
ATOM 1919 C CA . GLY A 1 257 ? -15.048 1.906 -4.106 1.00 78.50 257 GLY A CA 1
ATOM 1920 C C . GLY A 1 257 ? -14.136 1.237 -5.127 1.00 78.50 257 GLY A C 1
ATOM 1921 O O . GLY A 1 257 ? -14.648 0.441 -5.911 1.00 78.50 257 GLY A O 1
ATOM 1922 N N . TYR A 1 258 ? -12.844 1.583 -5.180 1.00 85.12 258 TYR A N 1
ATOM 1923 C CA . TYR A 1 258 ? -11.896 0.841 -6.010 1.00 85.12 258 TYR A CA 1
ATOM 1924 C C . TYR A 1 258 ? -11.960 -0.651 -5.669 1.00 85.12 258 TYR A C 1
ATOM 1926 O O . TYR A 1 258 ? -12.163 -1.049 -4.522 1.00 85.12 258 TYR A O 1
ATOM 1934 N N . VAL A 1 259 ? -11.829 -1.468 -6.708 1.00 91.25 259 VAL A N 1
ATOM 1935 C CA . VAL A 1 259 ? -11.819 -2.937 -6.612 1.00 91.25 259 VAL A CA 1
ATOM 1936 C C . VAL A 1 259 ? -10.522 -3.540 -7.141 1.00 91.25 259 VAL A C 1
ATOM 1938 O O . VAL A 1 259 ? -10.276 -4.733 -7.005 1.00 91.25 259 VAL A O 1
ATOM 1941 N N . ARG A 1 260 ? -9.676 -2.702 -7.745 1.00 94.62 260 ARG A N 1
ATOM 1942 C CA . ARG A 1 260 ? -8.352 -3.067 -8.235 1.00 94.62 260 ARG A CA 1
ATOM 1943 C C . ARG A 1 260 ? -7.329 -2.163 -7.582 1.00 94.62 260 ARG A C 1
ATOM 1945 O O . ARG A 1 260 ? -7.572 -0.961 -7.472 1.00 94.62 260 ARG A O 1
ATOM 1952 N N . ASN A 1 261 ? -6.233 -2.762 -7.150 1.00 97.94 261 ASN A N 1
ATOM 1953 C CA . ASN A 1 261 ? -5.150 -2.054 -6.493 1.00 97.94 261 ASN A CA 1
ATOM 1954 C C . ASN A 1 261 ? -4.391 -1.187 -7.494 1.00 97.94 261 ASN A C 1
ATOM 1956 O O . ASN A 1 261 ? -4.154 -1.634 -8.618 1.00 97.94 261 ASN A O 1
ATOM 1960 N N . GLN A 1 262 ? -3.985 0.007 -7.079 1.00 95.88 262 GLN A N 1
ATOM 1961 C CA . GLN A 1 262 ? -3.003 0.804 -7.795 1.00 95.88 262 GLN A CA 1
ATOM 1962 C C . GLN A 1 262 ? -1.717 0.820 -6.970 1.00 95.88 262 GLN A C 1
ATOM 1964 O O . GLN A 1 262 ? -1.705 1.363 -5.875 1.00 95.88 262 GLN A O 1
ATOM 1969 N N . ALA A 1 263 ? -0.653 0.220 -7.495 1.00 97.25 263 ALA A N 1
ATOM 1970 C CA . ALA A 1 263 ? 0.678 0.346 -6.913 1.00 97.25 263 ALA A CA 1
ATOM 1971 C C . ALA A 1 263 ? 1.436 1.452 -7.662 1.00 97.25 263 ALA A C 1
ATOM 1973 O O . ALA A 1 263 ? 1.303 1.543 -8.884 1.00 97.25 263 ALA A O 1
ATOM 1974 N N . SER A 1 264 ? 2.204 2.293 -6.972 1.00 94.69 264 SER A N 1
ATOM 1975 C CA . SER A 1 264 ? 2.819 3.494 -7.561 1.00 94.69 264 SER A CA 1
ATOM 1976 C C . SER A 1 264 ? 4.222 3.752 -7.017 1.00 94.69 264 SER A C 1
ATOM 1978 O O . SER A 1 264 ? 4.540 3.362 -5.898 1.00 94.69 264 SER A O 1
ATOM 1980 N N . LEU A 1 265 ? 5.047 4.437 -7.815 1.00 94.69 265 LEU A N 1
ATOM 1981 C CA . LEU A 1 265 ? 6.256 5.101 -7.330 1.00 94.69 265 LEU A CA 1
ATOM 1982 C C . LEU A 1 265 ? 6.136 6.612 -7.483 1.00 94.69 265 LEU A C 1
ATOM 1984 O O . LEU A 1 265 ? 5.698 7.109 -8.529 1.00 94.69 265 LEU A O 1
ATOM 1988 N N . HIS A 1 266 ? 6.623 7.308 -6.464 1.00 92.00 266 HIS A N 1
ATOM 1989 C CA . HIS A 1 266 ? 6.805 8.750 -6.423 1.00 92.00 266 HIS A CA 1
ATOM 1990 C C . HIS A 1 266 ? 8.272 9.027 -6.108 1.00 92.00 266 HIS A C 1
ATOM 1992 O O . HIS A 1 266 ? 8.793 8.530 -5.119 1.00 92.00 266 HIS A O 1
ATOM 1998 N N . THR A 1 267 ? 8.959 9.794 -6.948 1.00 90.56 267 THR A N 1
ATOM 1999 C CA . THR A 1 267 ? 10.400 10.055 -6.796 1.00 90.56 267 THR A CA 1
ATOM 2000 C C . THR A 1 267 ? 10.721 11.537 -6.973 1.00 90.56 267 THR A C 1
ATOM 2002 O O . THR A 1 267 ? 9.879 12.332 -7.407 1.00 90.56 267 THR A O 1
ATOM 2005 N N . ALA A 1 268 ? 11.980 11.907 -6.736 1.00 89.44 268 ALA A N 1
ATOM 2006 C CA . ALA A 1 268 ? 12.555 13.127 -7.293 1.00 89.44 268 ALA A CA 1
ATOM 2007 C C . ALA A 1 268 ? 12.588 13.097 -8.833 1.00 89.44 268 ALA A C 1
ATOM 2009 O O . ALA A 1 268 ? 12.379 12.063 -9.479 1.00 89.44 268 ALA A O 1
ATOM 2010 N N . VAL A 1 269 ? 12.895 14.257 -9.416 1.00 90.50 269 VAL A N 1
ATOM 2011 C CA . VAL A 1 269 ? 13.151 14.441 -10.850 1.00 90.50 269 VAL A CA 1
ATOM 2012 C C . VAL A 1 269 ? 14.173 13.427 -11.382 1.00 90.50 269 VAL A C 1
ATOM 2014 O O . VAL A 1 269 ? 15.207 13.159 -10.756 1.00 90.50 269 VAL A O 1
ATOM 2017 N N . GLY A 1 270 ? 13.900 12.908 -12.583 1.00 85.94 270 GLY A N 1
ATOM 2018 C CA . GLY A 1 270 ? 14.822 12.048 -13.329 1.00 85.94 270 GLY A CA 1
ATOM 2019 C C . GLY A 1 270 ? 14.548 10.545 -13.242 1.00 85.94 270 GLY A C 1
ATOM 2020 O O . GLY A 1 270 ? 15.427 9.763 -13.596 1.00 85.94 270 GLY A O 1
ATOM 2021 N N . CYS A 1 271 ? 13.360 10.126 -12.801 1.00 88.19 271 CYS A N 1
ATOM 2022 C CA . CYS A 1 271 ? 12.934 8.726 -12.847 1.00 88.19 271 CYS A CA 1
ATOM 2023 C C . CYS A 1 271 ? 11.782 8.554 -13.840 1.00 88.19 271 CYS A C 1
ATOM 2025 O O . CYS A 1 271 ? 10.682 9.059 -13.632 1.00 88.19 271 CYS A O 1
ATOM 2027 N N . THR A 1 272 ? 12.021 7.836 -14.933 1.00 91.69 272 THR A N 1
ATOM 2028 C CA . THR A 1 272 ? 10.993 7.474 -15.916 1.00 91.69 272 THR A CA 1
ATOM 2029 C C . THR A 1 272 ? 11.199 6.026 -16.323 1.00 91.69 272 THR A C 1
ATOM 2031 O O . THR A 1 272 ? 12.278 5.663 -16.790 1.00 91.69 272 THR A O 1
ATOM 2034 N N . ILE A 1 273 ? 10.173 5.198 -16.141 1.00 92.19 273 ILE A N 1
ATOM 2035 C CA . ILE A 1 273 ? 10.220 3.789 -16.534 1.00 92.19 273 ILE A CA 1
ATOM 2036 C C . ILE A 1 273 ? 10.005 3.615 -18.042 1.00 92.19 273 ILE A C 1
ATOM 2038 O O . ILE A 1 273 ? 9.424 4.465 -18.719 1.00 92.19 273 ILE A O 1
ATOM 2042 N N . SER A 1 274 ? 10.468 2.485 -18.576 1.00 90.56 274 SER A N 1
ATOM 2043 C CA . SER A 1 274 ? 10.138 2.049 -19.938 1.00 90.56 274 SER A CA 1
ATOM 2044 C C . SER A 1 274 ? 8.630 1.800 -20.091 1.00 90.56 274 SER A C 1
ATOM 2046 O O . SER A 1 274 ? 7.942 1.532 -19.111 1.00 90.56 274 SER A O 1
ATOM 2048 N N . ASN A 1 275 ? 8.119 1.831 -21.327 1.00 89.44 275 ASN A N 1
ATOM 2049 C CA . ASN A 1 275 ? 6.769 1.335 -21.638 1.00 89.44 275 ASN A CA 1
ATOM 2050 C C . ASN A 1 275 ? 6.675 -0.196 -21.540 1.00 89.44 275 ASN A C 1
ATOM 2052 O O . ASN A 1 275 ? 5.591 -0.728 -21.321 1.00 89.44 275 ASN A O 1
ATOM 2056 N N . ASP A 1 276 ? 7.803 -0.889 -21.700 1.00 90.81 276 ASP A N 1
ATOM 2057 C CA . ASP A 1 276 ? 7.936 -2.306 -21.376 1.00 90.81 276 ASP A CA 1
ATOM 2058 C C . ASP A 1 276 ? 8.580 -2.429 -19.996 1.00 90.81 276 ASP A C 1
ATOM 2060 O O . ASP A 1 276 ? 9.802 -2.377 -19.845 1.00 90.81 276 ASP A O 1
ATOM 2064 N N . TYR A 1 277 ? 7.725 -2.483 -18.979 1.00 93.25 277 TYR A N 1
ATOM 2065 C CA . TYR A 1 277 ? 8.117 -2.508 -17.574 1.00 93.25 277 TYR A CA 1
ATOM 2066 C C . TYR A 1 277 ? 7.937 -3.893 -16.934 1.00 93.25 277 TYR A C 1
ATOM 2068 O O . TYR A 1 277 ? 8.185 -4.039 -15.745 1.00 93.25 277 TYR A O 1
ATOM 2076 N N . GLY A 1 278 ? 7.542 -4.931 -17.685 1.00 95.38 278 GLY A N 1
ATOM 2077 C CA . GLY A 1 278 ? 7.521 -6.316 -17.188 1.00 95.38 278 GLY A CA 1
ATOM 2078 C C . GLY A 1 278 ? 6.540 -6.592 -16.038 1.00 95.38 278 GLY A C 1
ATOM 2079 O O . GLY A 1 278 ? 6.873 -7.319 -15.105 1.00 95.38 278 GLY A O 1
ATOM 2080 N N . SER A 1 279 ? 5.341 -6.010 -16.081 1.00 96.69 279 SER A N 1
ATOM 2081 C CA . SER A 1 279 ? 4.278 -6.213 -15.084 1.00 96.69 279 SER A CA 1
ATOM 2082 C C . SER A 1 279 ? 2.963 -6.613 -15.748 1.00 96.69 279 SER A C 1
ATOM 2084 O O . SER A 1 279 ? 2.696 -6.268 -16.897 1.00 96.69 279 SER A O 1
ATOM 2086 N N . THR A 1 280 ? 2.121 -7.329 -15.003 1.00 97.62 280 THR A N 1
ATOM 2087 C CA . THR A 1 280 ? 0.736 -7.638 -15.398 1.00 97.62 280 THR A CA 1
ATOM 2088 C C . THR A 1 280 ? -0.213 -6.448 -15.236 1.00 97.62 280 THR A C 1
ATOM 2090 O O . THR A 1 280 ? -1.342 -6.496 -15.729 1.00 97.62 280 THR A O 1
ATOM 2093 N N . GLY A 1 281 ? 0.210 -5.400 -14.523 1.00 96.38 281 GLY A N 1
ATOM 2094 C CA . GLY A 1 281 ? -0.549 -4.174 -14.309 1.00 96.38 281 GLY A CA 1
ATOM 2095 C C . GLY A 1 281 ? -0.557 -3.254 -15.530 1.00 96.38 281 GLY A C 1
ATOM 2096 O O . GLY A 1 281 ? 0.397 -3.175 -16.304 1.00 96.38 281 GLY A O 1
ATOM 2097 N N . THR A 1 282 ? -1.645 -2.508 -15.689 1.00 93.62 282 THR A N 1
ATOM 2098 C CA . THR A 1 282 ? -1.777 -1.488 -16.736 1.00 93.62 282 THR A CA 1
ATOM 2099 C C . THR A 1 282 ? -1.332 -0.135 -16.205 1.00 93.62 282 THR A C 1
ATOM 2101 O O . THR A 1 282 ? -1.785 0.263 -15.131 1.00 93.62 282 THR A O 1
ATOM 2104 N N . LEU A 1 283 ? -0.513 0.597 -16.961 1.00 91.44 283 LEU A N 1
ATOM 2105 C CA . LEU A 1 283 ? -0.106 1.956 -16.609 1.00 91.44 283 LEU A CA 1
ATOM 2106 C C . LEU A 1 283 ? -1.332 2.831 -16.300 1.00 91.44 283 LEU A C 1
ATOM 2108 O O . LEU A 1 283 ? -2.255 2.933 -17.108 1.00 91.44 283 LEU A O 1
ATOM 2112 N N . ALA A 1 284 ? -1.351 3.446 -15.119 1.00 88.38 284 ALA A N 1
ATOM 2113 C CA . ALA A 1 284 ? -2.497 4.215 -14.645 1.00 88.38 284 ALA A CA 1
ATOM 2114 C C . ALA A 1 284 ? -2.552 5.621 -15.259 1.00 88.38 284 ALA A C 1
ATOM 2116 O O . ALA A 1 284 ? -3.642 6.136 -15.511 1.00 88.38 284 ALA A O 1
ATOM 2117 N N . ALA A 1 285 ? -1.391 6.246 -15.489 1.00 83.50 285 ALA A N 1
ATOM 2118 C CA . ALA A 1 285 ? -1.323 7.608 -16.021 1.00 83.50 285 ALA A CA 1
ATOM 2119 C C . ALA A 1 285 ? -0.031 7.917 -16.790 1.00 83.50 285 ALA A C 1
ATOM 2121 O O . ALA A 1 285 ? -0.095 8.386 -17.922 1.00 83.50 285 ALA A O 1
ATOM 2122 N N . SER A 1 286 ? 1.131 7.694 -16.173 1.00 89.06 286 SER A N 1
ATOM 2123 C CA . SER A 1 286 ? 2.420 8.217 -16.638 1.00 89.06 286 SER A CA 1
ATOM 2124 C C . SER A 1 286 ? 3.535 7.212 -16.380 1.00 89.06 286 SER A C 1
ATOM 2126 O O . SER A 1 286 ? 3.512 6.525 -15.365 1.00 89.06 286 SER A O 1
ATOM 2128 N N . THR A 1 287 ? 4.524 7.143 -17.271 1.00 93.38 287 THR A N 1
ATOM 2129 C CA . THR A 1 287 ? 5.785 6.428 -17.017 1.00 93.38 287 THR A CA 1
ATOM 2130 C C . THR A 1 287 ? 6.796 7.277 -16.246 1.00 93.38 287 THR A C 1
ATOM 2132 O O . THR A 1 287 ? 7.749 6.738 -15.691 1.00 93.38 287 THR A O 1
ATOM 2135 N N . ASN A 1 288 ? 6.605 8.596 -16.179 1.00 92.88 288 ASN A N 1
ATOM 2136 C CA . ASN A 1 288 ? 7.401 9.472 -15.328 1.00 92.88 288 ASN A CA 1
ATOM 2137 C C . ASN A 1 288 ? 6.969 9.301 -13.865 1.00 92.88 288 ASN A C 1
ATOM 2139 O O . ASN A 1 288 ? 5.789 9.457 -13.558 1.00 92.88 288 ASN A O 1
ATOM 2143 N N . CYS A 1 289 ? 7.916 8.968 -12.993 1.00 94.12 289 CYS A N 1
ATOM 2144 C CA . CYS A 1 289 ? 7.713 8.747 -11.563 1.00 94.12 289 CYS A CA 1
ATOM 2145 C C . CYS A 1 289 ? 7.983 10.006 -10.728 1.00 94.12 289 CYS A C 1
ATOM 2147 O O . CYS A 1 289 ? 7.628 10.050 -9.551 1.00 94.12 289 CYS A O 1
ATOM 2149 N N . ALA A 1 290 ? 8.586 11.040 -11.324 1.00 92.19 290 ALA A N 1
ATOM 2150 C CA . ALA A 1 290 ? 8.919 12.272 -10.630 1.00 92.19 290 ALA A CA 1
ATOM 2151 C C . ALA A 1 290 ? 7.646 12.986 -10.156 1.00 92.19 290 ALA A C 1
ATOM 2153 O O . ALA A 1 290 ? 6.826 13.454 -10.957 1.00 92.19 290 ALA A O 1
ATOM 2154 N N . ALA A 1 291 ? 7.478 13.091 -8.838 1.00 89.19 291 ALA A N 1
ATOM 2155 C CA . ALA A 1 291 ? 6.285 13.675 -8.235 1.00 89.19 291 ALA A CA 1
ATOM 2156 C C . ALA A 1 291 ? 6.114 15.150 -8.641 1.00 89.19 291 ALA A C 1
ATOM 2158 O O . ALA A 1 291 ? 5.008 15.582 -8.963 1.00 89.19 291 ALA A O 1
ATOM 2159 N N . GLU A 1 292 ? 7.208 15.912 -8.702 1.00 89.88 292 GLU A N 1
ATOM 2160 C CA . GLU A 1 292 ? 7.180 17.338 -9.058 1.00 89.88 292 GLU A CA 1
ATOM 2161 C C . GLU A 1 292 ? 6.795 17.584 -10.526 1.00 89.88 292 GLU A C 1
ATOM 2163 O O . GLU A 1 292 ? 6.065 18.528 -10.822 1.00 89.88 292 GLU A O 1
ATOM 2168 N N . GLU A 1 293 ? 7.208 16.708 -11.446 1.00 90.88 293 GLU A N 1
ATOM 2169 C CA . GLU A 1 293 ? 6.947 16.861 -12.888 1.00 90.88 293 GLU A CA 1
ATOM 2170 C C . GLU A 1 293 ? 5.567 16.344 -13.297 1.00 90.88 293 GLU A C 1
ATOM 2172 O O . GLU A 1 293 ? 4.995 16.772 -14.300 1.00 90.88 293 GLU A O 1
ATOM 2177 N N . THR A 1 294 ? 5.014 15.421 -12.513 1.00 86.38 294 THR A N 1
ATOM 2178 C CA . THR A 1 294 ? 3.725 14.786 -12.801 1.00 86.38 294 THR A CA 1
ATOM 2179 C C . THR A 1 294 ? 2.566 15.376 -12.008 1.00 86.38 294 THR A C 1
ATOM 2181 O O . THR A 1 294 ? 1.452 14.861 -12.082 1.00 86.38 294 THR A O 1
ATOM 2184 N N . GLY A 1 295 ? 2.788 16.435 -11.223 1.00 85.75 295 GLY A N 1
ATOM 2185 C CA . GLY A 1 295 ? 1.762 16.956 -10.316 1.00 85.75 295 GLY A CA 1
ATOM 2186 C C . GLY A 1 295 ? 1.306 15.895 -9.309 1.00 85.75 295 GLY A C 1
ATOM 2187 O O . GLY A 1 295 ? 0.111 15.750 -9.058 1.00 85.75 295 GLY A O 1
ATOM 2188 N N . ASN A 1 296 ? 2.269 15.135 -8.791 1.00 85.25 296 ASN A N 1
ATOM 2189 C CA . ASN A 1 296 ? 2.130 14.011 -7.877 1.00 85.25 296 ASN A CA 1
ATOM 2190 C C . ASN A 1 296 ? 1.298 12.826 -8.390 1.00 85.25 296 ASN A C 1
ATOM 2192 O O . ASN A 1 296 ? 0.679 12.114 -7.602 1.00 85.25 296 ASN A O 1
ATOM 2196 N N . MET A 1 297 ? 1.235 12.606 -9.705 1.00 84.19 297 MET A N 1
ATOM 2197 C CA . MET A 1 297 ? 0.651 11.361 -10.215 1.00 84.19 297 MET A CA 1
ATOM 2198 C C . MET A 1 297 ? 1.589 10.171 -10.016 1.00 84.19 297 MET A C 1
ATOM 2200 O O . MET A 1 297 ? 1.092 9.058 -9.859 1.00 84.19 297 MET A O 1
ATOM 2204 N N . GLY A 1 298 ? 2.905 10.409 -10.049 1.00 91.25 298 GLY A N 1
ATOM 2205 C CA . GLY A 1 298 ? 3.895 9.340 -10.067 1.00 91.25 298 GLY A CA 1
ATOM 2206 C C . GLY A 1 298 ? 3.702 8.417 -11.272 1.00 91.25 298 GLY A C 1
ATOM 2207 O O . GLY A 1 298 ? 2.996 8.743 -12.237 1.00 91.25 298 GLY A O 1
ATOM 2208 N N . CYS A 1 299 ? 4.303 7.235 -11.198 1.00 93.25 299 CYS A N 1
ATOM 2209 C CA . CYS A 1 299 ? 4.188 6.218 -12.239 1.00 93.25 299 CYS A CA 1
ATOM 2210 C C . CYS A 1 299 ? 3.413 4.994 -11.739 1.00 93.25 299 CYS A C 1
ATOM 2212 O O . CYS A 1 299 ? 3.962 3.916 -11.526 1.00 93.25 299 CYS A O 1
ATOM 2214 N N . GLY A 1 300 ? 2.110 5.173 -11.524 1.00 94.81 300 GLY A N 1
ATOM 2215 C CA . GLY A 1 300 ? 1.216 4.122 -11.035 1.00 94.81 300 GLY A CA 1
ATOM 2216 C C . GLY A 1 300 ? 0.906 3.026 -12.058 1.00 94.81 300 GLY A C 1
ATOM 2217 O O . GLY A 1 300 ? 0.753 3.288 -13.254 1.00 94.81 300 GLY A O 1
ATOM 2218 N N . GLN A 1 301 ? 0.723 1.802 -11.573 1.00 96.62 301 GLN A N 1
ATOM 2219 C CA . GLN A 1 301 ? 0.235 0.645 -12.317 1.00 96.62 301 GLN A CA 1
ATOM 2220 C C . GLN A 1 301 ? -1.003 0.074 -11.620 1.00 96.62 301 GLN A C 1
ATOM 2222 O O . GLN A 1 301 ? -0.991 -0.263 -10.436 1.00 96.62 301 GLN A O 1
ATOM 2227 N N . LEU A 1 302 ? -2.097 -0.019 -12.371 1.00 95.81 302 LEU A N 1
ATOM 2228 C CA . LEU A 1 302 ? -3.364 -0.573 -11.919 1.00 95.81 302 LEU A CA 1
ATOM 2229 C C . LEU A 1 302 ? -3.381 -2.083 -12.164 1.00 95.81 302 LEU A C 1
ATOM 2231 O O . LEU A 1 302 ? -3.245 -2.535 -13.303 1.00 95.81 302 LEU A O 1
ATOM 2235 N N . SER A 1 303 ? -3.610 -2.859 -11.109 1.00 96.50 303 SER A N 1
ATOM 2236 C CA . SER A 1 303 ? -3.741 -4.312 -11.194 1.00 96.50 303 SER A CA 1
ATOM 2237 C C . SER A 1 303 ? -4.845 -4.723 -12.177 1.00 96.50 303 SER A C 1
ATOM 2239 O O . SER A 1 303 ? -5.892 -4.076 -12.306 1.00 96.50 303 SER A O 1
ATOM 2241 N N . THR A 1 304 ? -4.629 -5.835 -12.874 1.00 95.38 304 THR A N 1
ATOM 2242 C CA . THR A 1 304 ? -5.634 -6.478 -13.733 1.00 95.38 304 THR A CA 1
ATOM 2243 C C . THR A 1 304 ? -6.534 -7.441 -12.957 1.00 95.38 304 THR A C 1
ATOM 2245 O O . THR A 1 304 ? -7.633 -7.749 -13.417 1.00 95.38 304 THR A O 1
ATOM 2248 N N . GLN A 1 305 ? -6.136 -7.855 -11.749 1.00 96.25 305 GLN A N 1
ATOM 2249 C CA . GLN A 1 305 ? -6.916 -8.754 -10.896 1.00 96.25 305 GLN A CA 1
ATOM 2250 C C . GLN A 1 305 ? -8.058 -7.999 -10.195 1.00 96.25 305 GLN A C 1
ATOM 2252 O O . GLN A 1 305 ? -7.824 -7.042 -9.452 1.00 96.25 305 GLN A O 1
ATOM 2257 N N . SER A 1 306 ? -9.302 -8.441 -10.402 1.00 94.44 306 SER A N 1
ATOM 2258 C CA . SER A 1 306 ? -10.526 -7.802 -9.882 1.00 94.44 306 SER A CA 1
ATOM 2259 C C . SER A 1 306 ? -10.763 -7.976 -8.379 1.00 94.44 306 SER A C 1
ATOM 2261 O O . SER A 1 306 ? -11.640 -7.316 -7.828 1.00 94.44 306 SER A O 1
ATOM 2263 N N . ASN A 1 307 ? -10.001 -8.854 -7.727 1.00 96.19 307 ASN A N 1
ATOM 2264 C CA . ASN A 1 307 ? -10.029 -9.134 -6.290 1.00 96.19 307 ASN A CA 1
ATOM 2265 C C . ASN A 1 307 ? -8.803 -8.581 -5.548 1.00 96.19 307 ASN A C 1
ATOM 2267 O O . ASN A 1 307 ? -8.554 -8.961 -4.409 1.00 96.19 307 ASN A O 1
ATOM 2271 N N . SER A 1 308 ? -8.033 -7.692 -6.180 1.00 98.06 308 SER A N 1
ATOM 2272 C CA . SER A 1 308 ? -6.824 -7.137 -5.570 1.00 98.06 308 SER A CA 1
ATOM 2273 C C . SER A 1 308 ? -7.113 -6.066 -4.517 1.00 98.06 308 SER A C 1
ATOM 2275 O O . SER A 1 308 ? -6.282 -5.841 -3.646 1.00 98.06 308 SER A O 1
ATOM 2277 N N . TYR A 1 309 ? -8.281 -5.419 -4.525 1.00 97.06 309 TYR A N 1
ATOM 2278 C CA . TYR A 1 309 ? -8.537 -4.313 -3.601 1.00 97.06 309 TYR A CA 1
ATOM 2279 C C . TYR A 1 309 ? -9.984 -4.239 -3.114 1.00 97.06 309 TYR A C 1
ATOM 2281 O O . TYR A 1 309 ? -10.913 -4.714 -3.769 1.00 97.06 309 TYR A O 1
ATOM 2289 N N . GLY A 1 310 ? -10.178 -3.590 -1.968 1.00 94.00 310 GLY A N 1
ATOM 2290 C CA . GLY A 1 310 ? -11.478 -3.205 -1.438 1.00 94.00 310 GLY A CA 1
ATOM 2291 C C . GLY A 1 310 ? -12.404 -4.392 -1.174 1.00 94.00 310 GLY A C 1
ATOM 2292 O O . GLY A 1 310 ? -11.995 -5.423 -0.643 1.00 94.00 310 GLY A O 1
ATOM 2293 N N . LYS A 1 311 ? -13.686 -4.245 -1.537 1.00 93.69 311 LYS A N 1
ATOM 2294 C CA . LYS A 1 311 ? -14.705 -5.258 -1.222 1.00 93.69 311 LYS A CA 1
ATOM 2295 C C . LYS A 1 311 ? -14.386 -6.635 -1.837 1.00 93.69 311 LYS A C 1
ATOM 2297 O O . LYS A 1 311 ? -14.456 -7.605 -1.092 1.00 93.69 311 LYS A O 1
ATOM 2302 N N . PRO A 1 312 ? -14.005 -6.764 -3.123 1.00 97.25 312 PRO A N 1
ATOM 2303 C CA . PRO A 1 312 ? -13.671 -8.074 -3.688 1.00 97.25 312 PRO A CA 1
ATOM 2304 C C . PRO A 1 312 ? -12.455 -8.758 -3.051 1.00 97.25 312 PRO A C 1
ATOM 2306 O O . PRO A 1 312 ? -12.445 -9.981 -2.959 1.00 97.25 312 PRO A O 1
ATOM 2309 N N . PHE A 1 313 ? -11.463 -7.999 -2.567 1.00 98.31 313 PHE A N 1
ATOM 2310 C CA . PHE A 1 313 ? -10.376 -8.560 -1.755 1.00 98.31 313 PHE A CA 1
ATOM 2311 C C . PHE A 1 313 ? -10.927 -9.173 -0.462 1.00 98.31 313 PHE A C 1
ATOM 2313 O O . PHE A 1 313 ? -10.635 -10.323 -0.144 1.00 98.31 313 PHE A O 1
ATOM 2320 N N . ASN A 1 314 ? -11.792 -8.442 0.247 1.00 97.69 314 ASN A N 1
ATOM 2321 C CA . ASN A 1 314 ? -12.403 -8.912 1.494 1.00 97.69 314 ASN A CA 1
ATOM 2322 C C . ASN A 1 314 ? -13.310 -10.133 1.273 1.00 97.69 314 ASN A C 1
ATOM 2324 O O . ASN A 1 314 ? -13.237 -11.094 2.033 1.00 97.69 314 ASN A O 1
ATOM 2328 N N . ASP A 1 315 ? -14.124 -10.125 0.211 1.00 97.50 315 ASP A N 1
ATOM 2329 C CA . ASP A 1 315 ? -15.003 -11.245 -0.158 1.00 97.50 315 ASP A CA 1
ATOM 2330 C C . ASP A 1 315 ? -14.203 -12.522 -0.494 1.00 97.50 315 ASP A C 1
ATOM 2332 O O . ASP A 1 315 ? -14.717 -13.630 -0.356 1.00 97.50 315 ASP A O 1
ATOM 2336 N N . ASN A 1 316 ? -12.935 -12.378 -0.899 1.00 96.75 316 ASN A N 1
ATOM 2337 C CA . ASN A 1 316 ? -12.002 -13.475 -1.163 1.00 96.75 316 ASN A CA 1
ATOM 2338 C C . ASN A 1 316 ? -11.274 -13.981 0.107 1.00 96.75 316 ASN A C 1
ATOM 2340 O O . ASN A 1 316 ? -10.392 -14.832 0.016 1.00 96.75 316 ASN A O 1
ATOM 2344 N N . GLY A 1 317 ? -11.589 -13.450 1.295 1.00 97.50 317 GLY A N 1
ATOM 2345 C CA . GLY A 1 317 ? -10.822 -13.718 2.521 1.00 97.50 317 GLY A CA 1
ATOM 2346 C C . GLY A 1 317 ? -9.434 -13.064 2.512 1.00 97.50 317 GLY A C 1
ATOM 2347 O O . GLY A 1 317 ? -8.506 -13.527 3.183 1.00 97.50 317 GLY A O 1
ATOM 2348 N N . GLY A 1 318 ? -9.273 -12.020 1.701 1.00 97.94 318 GLY A N 1
ATOM 2349 C CA . GLY A 1 318 ? -8.052 -11.256 1.531 1.00 97.94 318 GLY A CA 1
ATOM 2350 C C . GLY A 1 318 ? -7.007 -11.912 0.631 1.00 97.94 318 GLY A C 1
ATOM 2351 O O . GLY A 1 318 ? -7.326 -12.524 -0.397 1.00 97.94 318 GLY A O 1
ATOM 2352 N N . GLY A 1 319 ? -5.741 -11.756 1.010 1.00 98.12 319 GLY A N 1
ATOM 2353 C CA . GLY A 1 319 ? -4.588 -12.236 0.256 1.00 98.12 319 GLY A CA 1
ATOM 2354 C C . GLY A 1 319 ? -3.269 -11.701 0.802 1.00 98.12 319 GLY A C 1
ATOM 2355 O O . GLY A 1 319 ? -3.240 -11.030 1.835 1.00 98.12 319 GLY A O 1
ATOM 2356 N N . ALA A 1 320 ? -2.190 -12.002 0.085 1.00 98.62 320 ALA A N 1
ATOM 2357 C CA . ALA A 1 320 ? -0.854 -11.526 0.397 1.00 98.62 320 ALA A CA 1
ATOM 2358 C C . ALA A 1 320 ? -0.366 -10.529 -0.659 1.00 98.62 320 ALA A C 1
ATOM 2360 O O . ALA A 1 320 ? -0.443 -10.792 -1.860 1.00 98.62 320 ALA A O 1
ATOM 2361 N N . TYR A 1 321 ? 0.168 -9.404 -0.208 1.00 98.75 321 TYR A N 1
ATOM 2362 C CA . TYR A 1 321 ? 0.971 -8.499 -1.015 1.00 98.75 321 TYR A CA 1
ATOM 2363 C C . TYR A 1 321 ? 2.445 -8.711 -0.713 1.00 98.75 321 TYR A C 1
ATOM 2365 O O . TYR A 1 321 ? 2.802 -8.950 0.435 1.00 98.75 321 TYR A O 1
ATOM 2373 N N . ALA A 1 322 ? 3.30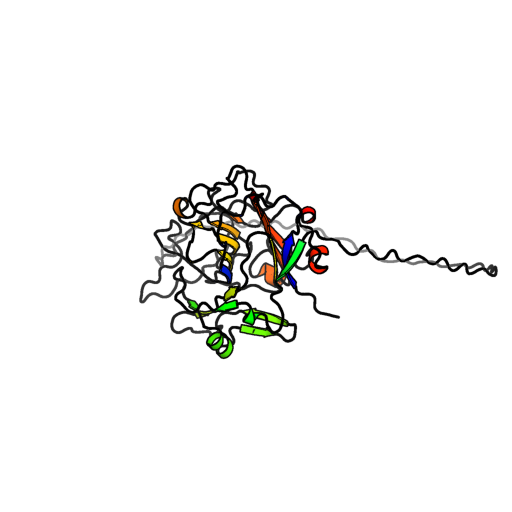8 -8.591 -1.716 1.00 98.56 322 ALA A N 1
ATOM 2374 C CA . ALA A 1 322 ? 4.747 -8.597 -1.498 1.00 98.56 322 ALA A CA 1
ATOM 2375 C C . ALA A 1 322 ? 5.419 -7.458 -2.261 1.00 98.56 322 ALA A C 1
ATOM 2377 O O . ALA A 1 322 ? 5.204 -7.307 -3.460 1.00 98.56 322 ALA A O 1
ATOM 2378 N N . LEU A 1 323 ? 6.247 -6.683 -1.571 1.00 98.19 323 LEU A N 1
ATOM 2379 C CA . LEU A 1 323 ? 7.167 -5.711 -2.140 1.00 98.19 323 LEU A CA 1
ATOM 2380 C C . LEU A 1 323 ? 8.554 -6.347 -2.205 1.00 98.19 323 LEU A C 1
ATOM 2382 O O . LEU A 1 323 ? 9.130 -6.676 -1.174 1.00 98.19 323 LEU A O 1
ATOM 2386 N N . LEU A 1 324 ? 9.097 -6.487 -3.406 1.00 97.06 324 LEU A N 1
ATOM 2387 C CA . LEU A 1 324 ? 10.494 -6.816 -3.643 1.00 97.06 324 LEU A CA 1
ATOM 2388 C C . LEU A 1 324 ? 11.221 -5.542 -4.068 1.00 97.06 324 LEU A C 1
ATOM 2390 O O . LEU A 1 324 ? 10.909 -4.977 -5.111 1.00 97.06 324 LEU A O 1
ATOM 2394 N N . TRP A 1 325 ? 12.197 -5.109 -3.284 1.00 94.44 325 TRP A N 1
ATOM 2395 C CA . TRP A 1 325 ? 12.974 -3.909 -3.555 1.00 94.44 325 TRP A CA 1
ATOM 2396 C C . TRP A 1 325 ? 14.467 -4.234 -3.562 1.00 94.44 325 TRP A C 1
ATOM 2398 O O . TRP A 1 325 ? 15.055 -4.656 -2.564 1.00 94.44 325 TRP A O 1
ATOM 2408 N N . GLN A 1 326 ? 15.071 -4.094 -4.737 1.00 90.25 326 GLN A N 1
ATOM 2409 C CA . GLN A 1 326 ? 16.452 -4.461 -5.020 1.00 90.25 326 GLN A CA 1
ATOM 2410 C C . GLN A 1 326 ? 17.120 -3.369 -5.863 1.00 90.25 326 GLN A C 1
ATOM 2412 O O . GLN A 1 326 ? 16.461 -2.500 -6.428 1.00 90.25 326 GLN A O 1
ATOM 2417 N N . SER A 1 327 ? 18.439 -3.449 -6.034 1.00 86.94 327 SER A N 1
ATOM 2418 C CA . SER A 1 327 ? 19.177 -2.542 -6.929 1.00 86.94 327 SER A CA 1
ATOM 2419 C C . SER A 1 327 ? 18.737 -2.637 -8.400 1.00 86.94 327 SER A C 1
ATOM 2421 O O . SER A 1 327 ? 18.959 -1.719 -9.190 1.00 86.94 327 SER A O 1
ATOM 2423 N N . THR A 1 328 ? 18.101 -3.743 -8.785 1.00 89.00 328 THR A N 1
ATOM 2424 C CA . THR A 1 328 ? 17.529 -3.960 -10.119 1.00 89.00 328 THR A CA 1
ATOM 2425 C C . THR A 1 328 ? 16.141 -3.339 -10.297 1.00 89.00 328 THR A C 1
ATOM 2427 O O . THR A 1 328 ? 15.627 -3.347 -11.413 1.00 89.00 328 THR A O 1
ATOM 2430 N N . GLY A 1 329 ? 15.533 -2.801 -9.236 1.00 92.06 329 GLY A N 1
ATOM 2431 C CA . GLY A 1 329 ? 14.229 -2.144 -9.282 1.00 92.06 329 GLY A CA 1
ATOM 2432 C C . GLY A 1 329 ? 13.294 -2.539 -8.140 1.00 92.06 329 GLY A C 1
ATOM 2433 O O . GLY A 1 329 ? 13.679 -3.200 -7.172 1.00 92.06 329 GLY A O 1
ATOM 2434 N N . VAL A 1 330 ? 12.038 -2.125 -8.290 1.00 96.12 330 VAL A N 1
ATOM 2435 C CA . VAL A 1 330 ? 10.945 -2.394 -7.351 1.00 96.12 330 VAL A CA 1
ATOM 2436 C C . VAL A 1 330 ? 9.873 -3.227 -8.039 1.00 96.12 330 VAL A C 1
ATOM 2438 O O . VAL A 1 330 ? 9.442 -2.898 -9.141 1.00 96.12 330 VAL A O 1
ATOM 2441 N N . SER A 1 331 ? 9.393 -4.273 -7.375 1.00 98.25 331 SER A N 1
ATOM 2442 C CA . SER A 1 331 ? 8.285 -5.100 -7.848 1.00 98.25 331 SER A CA 1
ATOM 2443 C C . SER A 1 331 ? 7.250 -5.299 -6.746 1.00 98.25 331 SER A C 1
ATOM 2445 O O . SER A 1 331 ? 7.595 -5.574 -5.599 1.00 98.25 331 SER A O 1
ATOM 2447 N N . VAL A 1 332 ? 5.972 -5.222 -7.106 1.00 98.69 332 VAL A N 1
ATOM 2448 C CA . VAL A 1 332 ? 4.835 -5.485 -6.221 1.00 98.69 332 VAL A CA 1
ATOM 2449 C C . VAL A 1 332 ? 4.048 -6.679 -6.742 1.00 98.69 332 VAL A C 1
ATOM 2451 O O . VAL A 1 332 ? 3.574 -6.684 -7.880 1.00 98.69 332 VAL A O 1
ATOM 2454 N N . TYR A 1 333 ? 3.858 -7.679 -5.893 1.00 98.81 333 TYR A N 1
ATOM 2455 C CA . TYR A 1 333 ? 3.070 -8.876 -6.164 1.00 98.81 333 TYR A CA 1
ATOM 2456 C C . TYR A 1 333 ? 1.781 -8.855 -5.351 1.00 98.81 333 TYR A C 1
ATOM 2458 O O . TYR A 1 333 ? 1.764 -8.386 -4.213 1.00 98.81 333 TYR A O 1
ATOM 2466 N N . PHE A 1 334 ? 0.724 -9.421 -5.927 1.00 98.75 334 PHE A N 1
ATOM 2467 C CA . PHE A 1 334 ? -0.511 -9.738 -5.226 1.00 98.75 334 PHE A CA 1
ATOM 2468 C C . PHE A 1 334 ? -0.867 -11.201 -5.467 1.00 98.75 334 PHE A C 1
ATOM 2470 O O . PHE A 1 334 ? -1.019 -11.630 -6.615 1.00 98.75 334 PHE A O 1
ATOM 2477 N N . PHE A 1 335 ? -1.051 -11.929 -4.372 1.00 98.62 335 PHE A N 1
ATOM 2478 C CA . PHE A 1 335 ? -1.514 -13.305 -4.355 1.00 98.62 335 PHE A CA 1
ATOM 2479 C C . PHE A 1 335 ? -2.876 -13.358 -3.654 1.00 98.62 335 PHE A C 1
ATOM 2481 O O . PHE A 1 335 ? -2.963 -13.019 -2.467 1.00 98.62 335 PHE A O 1
ATOM 2488 N N . PRO A 1 336 ? -3.956 -13.781 -4.334 1.00 98.19 336 PRO A N 1
ATOM 2489 C CA . PRO A 1 336 ? -5.231 -13.983 -3.660 1.00 98.19 336 PRO A CA 1
ATOM 2490 C C . PRO A 1 336 ? -5.094 -15.078 -2.596 1.00 98.19 336 PRO A C 1
ATOM 2492 O O . PRO A 1 336 ? -4.257 -15.970 -2.724 1.00 98.19 336 PRO A O 1
ATOM 2495 N N . ARG A 1 337 ? -5.923 -15.031 -1.544 1.00 97.88 337 ARG A N 1
ATOM 2496 C CA . ARG A 1 337 ? -5.851 -15.926 -0.370 1.00 97.88 337 ARG A CA 1
ATOM 2497 C C . ARG A 1 337 ? -5.589 -17.403 -0.691 1.00 97.88 337 ARG A C 1
ATOM 2499 O O . ARG A 1 337 ? -4.813 -18.047 0.004 1.00 97.88 337 ARG A O 1
ATOM 2506 N N . ASN A 1 338 ? -6.234 -17.942 -1.722 1.00 96.56 338 ASN A N 1
ATOM 2507 C CA . ASN A 1 338 ? -6.146 -19.347 -2.131 1.00 96.56 338 ASN A CA 1
ATOM 2508 C C . ASN A 1 338 ? -4.954 -19.680 -3.051 1.00 96.56 338 ASN A C 1
ATOM 2510 O O . ASN A 1 338 ? -4.814 -20.832 -3.450 1.00 96.56 338 ASN A O 1
ATOM 2514 N N . ALA A 1 339 ? -4.127 -18.697 -3.404 1.00 97.44 339 ALA A N 1
ATOM 2515 C CA . ALA A 1 339 ? -2.973 -18.844 -4.287 1.00 97.44 339 ALA A CA 1
ATOM 2516 C C . ALA A 1 339 ? -1.709 -18.186 -3.709 1.00 97.44 339 ALA A C 1
ATOM 2518 O O . ALA A 1 339 ? -0.807 -17.823 -4.461 1.00 97.44 339 ALA A O 1
ATOM 2519 N N . ILE A 1 340 ? -1.643 -18.014 -2.382 1.00 98.25 340 ILE A N 1
ATOM 2520 C CA . ILE A 1 340 ? -0.419 -17.579 -1.703 1.00 98.25 340 ILE A CA 1
ATOM 2521 C C . ILE A 1 340 ? 0.653 -18.665 -1.911 1.00 98.25 340 ILE A C 1
ATOM 2523 O O . ILE A 1 340 ? 0.410 -19.820 -1.548 1.00 98.25 340 ILE A O 1
ATOM 2527 N N . PRO A 1 341 ? 1.820 -18.324 -2.487 1.00 97.38 341 PRO A N 1
ATOM 2528 C CA . PRO A 1 341 ? 2.919 -19.261 -2.678 1.00 97.38 341 PRO A CA 1
ATOM 2529 C C . PRO A 1 341 ? 3.334 -19.968 -1.376 1.00 97.38 341 PRO A C 1
ATOM 2531 O O . PRO A 1 341 ? 3.448 -19.356 -0.311 1.00 97.38 341 PRO A O 1
ATOM 2534 N N . SER A 1 342 ? 3.552 -21.285 -1.444 1.00 96.19 342 SER A N 1
ATOM 2535 C CA . SER A 1 342 ? 3.821 -22.103 -0.251 1.00 96.19 342 SER A CA 1
ATOM 2536 C C . SER A 1 342 ? 5.151 -21.767 0.425 1.00 96.19 342 SER A C 1
ATOM 2538 O O . SER A 1 342 ? 5.314 -21.998 1.622 1.00 96.19 342 SER A O 1
ATOM 2540 N N . ASP A 1 343 ? 6.102 -21.226 -0.330 1.00 95.50 343 ASP A N 1
ATOM 2541 C CA . ASP A 1 343 ? 7.394 -20.732 0.145 1.00 95.50 343 ASP A CA 1
ATOM 2542 C C . ASP A 1 343 ? 7.239 -19.521 1.084 1.00 95.50 343 ASP A C 1
ATOM 2544 O O . ASP A 1 343 ? 7.954 -19.446 2.081 1.00 95.50 343 ASP A O 1
ATOM 2548 N N . ILE A 1 344 ? 6.254 -18.641 0.850 1.00 95.19 344 ILE A N 1
ATOM 2549 C CA . ILE A 1 344 ? 5.873 -17.570 1.787 1.00 95.19 344 ILE A CA 1
ATOM 2550 C C . ILE A 1 344 ? 5.360 -18.182 3.091 1.00 95.19 344 ILE A C 1
ATOM 2552 O O . ILE A 1 344 ? 5.854 -17.851 4.167 1.00 95.19 344 ILE A O 1
ATOM 2556 N N . THR A 1 345 ? 4.414 -19.124 3.007 1.00 91.81 345 THR A N 1
ATOM 2557 C CA . THR A 1 345 ? 3.841 -19.768 4.207 1.00 91.81 345 THR A CA 1
ATOM 2558 C C . THR A 1 345 ? 4.832 -20.662 4.955 1.00 91.81 345 THR A C 1
ATOM 2560 O O . THR A 1 345 ? 4.643 -20.928 6.137 1.00 91.81 345 THR A O 1
ATOM 2563 N N . SER A 1 346 ? 5.891 -21.111 4.277 1.00 91.88 346 SER A N 1
ATOM 2564 C CA . SER A 1 346 ? 6.992 -21.886 4.862 1.00 91.88 346 SER A CA 1
ATOM 2565 C C . SER A 1 346 ? 8.143 -21.000 5.348 1.00 91.88 346 SER A C 1
ATOM 2567 O O . SER A 1 346 ? 9.186 -21.525 5.725 1.00 91.88 346 SER A O 1
ATOM 2569 N N . GLU A 1 347 ? 7.977 -19.673 5.308 1.00 91.06 347 GLU A N 1
ATOM 2570 C CA . GLU A 1 347 ? 8.974 -18.680 5.733 1.00 91.06 347 GLU A CA 1
ATOM 2571 C C . GLU A 1 347 ? 10.316 -18.781 4.991 1.00 91.06 347 GLU A C 1
ATOM 2573 O O . GLU A 1 347 ? 11.372 -18.397 5.494 1.00 91.06 347 GLU A O 1
ATOM 2578 N N . ALA A 1 348 ? 10.271 -19.274 3.756 1.00 94.62 348 ALA A N 1
ATOM 2579 C CA . ALA A 1 348 ? 11.424 -19.467 2.895 1.00 94.62 348 ALA A CA 1
ATOM 2580 C C . ALA A 1 348 ? 11.158 -18.882 1.498 1.00 94.62 348 ALA A C 1
ATOM 2582 O O . ALA A 1 348 ? 11.244 -19.617 0.513 1.00 94.62 348 ALA A O 1
ATOM 2583 N N . PRO A 1 349 ? 10.858 -17.573 1.385 1.00 95.69 349 PRO A N 1
ATOM 2584 C CA . PRO A 1 349 ? 10.392 -16.974 0.140 1.00 95.69 349 PRO A CA 1
ATOM 2585 C C . PRO A 1 349 ? 11.430 -17.070 -0.987 1.00 95.69 349 PRO A C 1
ATOM 2587 O O . PRO A 1 349 ? 12.633 -16.908 -0.772 1.00 95.69 349 PRO A O 1
ATOM 2590 N N . GLN A 1 350 ? 10.950 -17.286 -2.206 1.00 95.88 350 GLN A N 1
ATOM 2591 C CA . GLN A 1 350 ? 11.692 -17.420 -3.454 1.00 95.88 350 GLN A CA 1
ATOM 2592 C C . GLN A 1 350 ? 11.020 -16.563 -4.540 1.00 95.88 350 GLN A C 1
ATOM 2594 O O . GLN A 1 350 ? 10.354 -17.100 -5.432 1.00 95.88 350 GLN A O 1
ATOM 2599 N N . PRO A 1 351 ? 11.224 -15.230 -4.520 1.00 96.25 351 PRO A N 1
ATOM 2600 C CA . PRO A 1 351 ? 10.561 -14.312 -5.446 1.00 96.25 351 PRO A CA 1
ATOM 2601 C C . PRO A 1 351 ? 10.726 -14.649 -6.933 1.00 96.25 351 PRO A C 1
ATOM 2603 O O . PRO A 1 351 ? 9.822 -14.401 -7.723 1.00 96.25 351 PRO A O 1
ATOM 2606 N N . SER A 1 352 ? 11.835 -15.288 -7.324 1.00 95.25 352 SER A N 1
ATOM 2607 C CA . SER A 1 352 ? 12.075 -15.740 -8.704 1.00 95.25 352 SER A CA 1
ATOM 2608 C C . SER A 1 352 ? 11.060 -16.771 -9.216 1.00 95.25 352 SER A C 1
ATOM 2610 O O . SER A 1 352 ? 10.991 -17.008 -10.418 1.00 95.25 352 SER A O 1
ATOM 2612 N N . THR A 1 353 ? 10.295 -17.403 -8.324 1.00 95.75 353 THR A N 1
ATOM 2613 C CA . THR A 1 353 ? 9.283 -18.417 -8.660 1.00 95.75 353 THR A CA 1
ATOM 2614 C C . THR A 1 353 ? 7.858 -17.862 -8.702 1.00 95.75 353 THR A C 1
ATOM 2616 O O . THR A 1 353 ? 6.942 -18.564 -9.118 1.00 95.75 353 THR A O 1
ATOM 2619 N N . TRP A 1 354 ? 7.654 -16.601 -8.309 1.00 97.19 354 TRP A N 1
ATOM 2620 C CA . TRP A 1 354 ? 6.322 -15.997 -8.175 1.00 97.19 354 TRP A CA 1
ATOM 2621 C C . TRP A 1 354 ? 5.707 -15.527 -9.500 1.00 97.19 354 TRP A C 1
ATOM 2623 O O . TRP A 1 354 ? 4.548 -15.115 -9.530 1.00 97.19 354 TRP A O 1
ATOM 2633 N N . GLY A 1 355 ? 6.460 -15.609 -10.599 1.00 96.75 355 GLY A N 1
ATOM 2634 C CA . GLY A 1 355 ? 6.018 -15.180 -11.922 1.00 96.75 355 GLY A CA 1
ATOM 2635 C C . GLY A 1 355 ? 6.090 -13.665 -12.108 1.00 96.75 355 GLY A C 1
ATOM 2636 O O . GLY A 1 355 ? 6.949 -12.995 -11.540 1.00 96.75 355 GLY A O 1
ATOM 2637 N N . THR A 1 356 ? 5.217 -13.124 -12.956 1.00 98.06 356 THR A N 1
ATOM 2638 C CA . THR A 1 356 ? 5.213 -11.695 -13.296 1.00 98.06 356 THR A CA 1
ATOM 2639 C C . THR A 1 356 ? 4.530 -10.870 -12.195 1.00 98.06 356 THR A C 1
ATOM 2641 O O . THR A 1 356 ? 3.397 -11.186 -11.823 1.00 98.06 356 THR A O 1
ATOM 2644 N N . PRO A 1 357 ? 5.154 -9.790 -11.695 1.00 98.38 357 PRO A N 1
ATOM 2645 C CA . PRO A 1 357 ? 4.552 -8.923 -10.683 1.00 98.38 357 PRO A CA 1
ATOM 2646 C C . PRO A 1 357 ? 3.305 -8.171 -11.184 1.00 98.38 357 PRO A C 1
ATOM 2648 O O . PRO A 1 357 ? 3.043 -8.045 -12.382 1.00 98.38 357 PRO A O 1
ATOM 2651 N N . SER A 1 358 ? 2.522 -7.651 -10.238 1.00 97.44 358 SER A N 1
ATOM 2652 C CA . SER A 1 358 ? 1.354 -6.786 -10.482 1.00 97.44 358 SER A CA 1
ATOM 2653 C C . SER A 1 358 ? 1.699 -5.303 -10.666 1.00 97.44 358 SER A C 1
ATOM 2655 O O . SER A 1 358 ? 0.922 -4.566 -11.268 1.00 97.44 358 SER A O 1
ATOM 2657 N N . GLY A 1 359 ? 2.869 -4.887 -10.179 1.00 97.69 359 GLY A N 1
ATOM 2658 C CA . GLY A 1 359 ? 3.500 -3.594 -10.436 1.00 97.69 359 GLY A CA 1
ATOM 2659 C C . GLY A 1 359 ? 5.009 -3.791 -10.555 1.00 97.69 359 GLY A C 1
ATOM 2660 O O . GLY A 1 359 ? 5.568 -4.573 -9.788 1.00 97.69 359 GLY A O 1
ATOM 2661 N N . ASN A 1 360 ? 5.676 -3.147 -11.511 1.00 97.31 360 ASN A N 1
ATOM 2662 C CA . ASN A 1 360 ? 7.128 -3.288 -11.661 1.00 97.31 360 ASN A CA 1
ATOM 2663 C C . ASN A 1 360 ? 7.788 -2.027 -12.205 1.00 97.31 360 ASN A C 1
ATOM 2665 O O . ASN A 1 360 ? 7.353 -1.482 -13.218 1.00 97.31 360 ASN A O 1
ATOM 2669 N N . TRP A 1 361 ? 8.874 -1.622 -11.563 1.00 95.88 361 TRP A N 1
ATOM 2670 C CA . TRP A 1 361 ? 9.675 -0.456 -11.902 1.00 95.88 361 TRP A CA 1
ATOM 2671 C C . TRP A 1 361 ? 11.137 -0.887 -11.969 1.00 95.88 361 TRP A C 1
ATOM 2673 O O . TRP A 1 361 ? 11.858 -0.802 -10.969 1.00 95.88 361 TRP A O 1
ATOM 2683 N N . PRO A 1 362 ? 11.567 -1.423 -13.126 1.00 92.00 362 PRO A N 1
ATOM 2684 C CA . PRO A 1 362 ? 12.958 -1.783 -13.348 1.00 92.00 362 PRO A CA 1
ATOM 2685 C C . PRO A 1 362 ? 13.857 -0.568 -13.157 1.00 92.00 362 PRO A C 1
ATOM 2687 O O . PRO A 1 362 ? 13.490 0.541 -13.551 1.00 92.00 362 PRO A O 1
ATOM 2690 N N . SER A 1 363 ? 15.050 -0.781 -12.599 1.00 80.62 363 SER A N 1
ATOM 2691 C CA . SER A 1 363 ? 16.009 0.306 -12.499 1.00 80.62 363 SER A CA 1
ATOM 2692 C C . SER A 1 363 ? 16.460 0.738 -13.885 1.00 80.62 363 SER A C 1
ATOM 2694 O O . SER A 1 363 ? 16.445 1.918 -14.124 1.00 80.62 363 SER A O 1
ATOM 2696 N N . THR A 1 364 ? 16.713 -0.122 -14.871 1.00 67.75 364 THR A N 1
ATOM 2697 C CA . THR A 1 364 ? 17.079 0.339 -16.228 1.00 67.75 364 THR A CA 1
ATOM 2698 C C . THR A 1 364 ? 15.875 0.848 -17.047 1.00 67.75 364 THR A C 1
ATOM 2700 O O . THR A 1 364 ? 14.842 0.179 -17.096 1.00 67.75 364 THR A O 1
ATOM 2703 N N . PRO A 1 365 ? 15.981 2.006 -17.745 1.00 55.72 365 PRO A N 1
ATOM 2704 C CA . PRO A 1 365 ? 17.182 2.821 -18.009 1.00 55.72 365 PRO A CA 1
ATOM 2705 C C . PRO A 1 365 ? 17.513 3.892 -16.943 1.00 55.72 365 PRO A C 1
ATOM 2707 O O . PRO A 1 365 ? 18.393 4.721 -17.160 1.00 55.72 365 PRO A O 1
ATOM 2710 N N . VAL A 1 366 ? 16.819 3.901 -15.811 1.00 52.59 366 VAL A N 1
ATOM 2711 C CA . VAL A 1 366 ? 17.034 4.788 -14.657 1.00 52.59 366 VAL A CA 1
ATOM 2712 C C . VAL A 1 366 ? 18.292 4.385 -13.857 1.00 52.59 366 VAL A C 1
ATOM 2714 O O . VAL A 1 366 ? 18.675 3.222 -13.726 1.00 52.59 366 VAL A O 1
ATOM 2717 N N . THR A 1 367 ? 19.000 5.358 -13.293 1.00 47.38 367 THR A N 1
ATOM 2718 C CA . THR A 1 367 ? 20.095 5.064 -12.361 1.00 47.38 367 THR A CA 1
ATOM 2719 C C . THR A 1 367 ? 19.496 4.576 -11.027 1.00 47.38 367 THR A C 1
ATOM 2721 O O . THR A 1 367 ? 18.672 5.300 -10.470 1.00 47.38 367 THR A O 1
ATOM 2724 N N . PRO A 1 368 ? 19.918 3.426 -10.454 1.00 45.19 368 PRO A N 1
ATOM 2725 C CA . PRO A 1 368 ? 19.360 2.845 -9.216 1.00 45.19 368 PRO A CA 1
ATOM 2726 C C . PRO A 1 368 ? 19.452 3.710 -7.945 1.00 45.19 368 PRO A C 1
ATOM 2728 O O . PRO A 1 368 ? 19.033 3.279 -6.882 1.00 45.19 368 PRO A O 1
ATOM 2731 N N . GLN A 1 369 ? 20.040 4.903 -8.029 1.00 45.00 369 GLN A N 1
ATOM 2732 C CA . GLN A 1 369 ? 20.296 5.806 -6.902 1.00 45.00 369 GLN A CA 1
ATOM 2733 C C . GLN A 1 369 ? 19.122 6.761 -6.608 1.00 45.00 369 GLN A C 1
ATOM 2735 O O . GLN A 1 369 ? 19.304 7.721 -5.866 1.00 45.00 369 GLN A O 1
ATOM 2740 N N . ARG A 1 370 ? 17.952 6.567 -7.236 1.00 49.75 370 ARG A N 1
ATOM 2741 C CA . ARG A 1 370 ? 16.801 7.493 -7.153 1.00 49.75 370 ARG A CA 1
ATOM 2742 C C . ARG A 1 370 ? 15.451 6.824 -6.855 1.00 49.75 370 ARG A C 1
ATOM 2744 O O . ARG A 1 370 ? 14.430 7.501 -6.972 1.00 49.75 370 ARG A O 1
ATOM 2751 N N . ILE A 1 371 ? 15.445 5.527 -6.535 1.00 50.38 371 ILE A N 1
ATOM 2752 C CA . ILE A 1 371 ? 14.253 4.774 -6.108 1.00 50.38 371 ILE A CA 1
ATOM 2753 C C . ILE A 1 371 ? 14.433 4.350 -4.661 1.00 50.38 371 ILE A C 1
ATOM 2755 O O . ILE A 1 371 ? 15.509 3.774 -4.373 1.00 50.38 371 ILE A O 1
#

Organism: NCBI:txid456999

Secondary structure (DSSP, 8-state):
-------EEEEE--SS---S-TTSS----EEEB------SS-S-TTS-PPPTTSPPPP----SS---SS-------------------------------------------------------------PPPPP-SEEEEEE--GGGGGGGEEEE-SPPTT--SEEEPPHHHHHHTTSEEE-TT--EEE-----SS-SSSEEE-EEEESS--SSEEEEEEES----STT---EEEEE-GGGTTTT-EEEEEE--TT--S-EEEEEBSTT-B--S----SSEE-S-SB-BTTTTTT--S-EE-S-TTSSHHHHHHTT-EEEEEEEETTEEEEEEEEGGG--HHHHTT---GGGS-S-SEEEESTTS-GGG-

Sequence (371 aa):
MKPTIVLALAALAIPSAAQSLNVVDSFMRDLSISFRALSSSHPRRAFHRRIPGQLVKRCIRPSNGYPGGGNSTSITGSSTTRSSTSTRTSTSGSTSPTTTRASTTSAPSSPSSSSSPTSTSTSTSTATSSAATPSSTWRLQQRMEGSNFFDQWDFWSASDPTNGAVDYQSRENAQNAGLIEITSEGHAIMRIENTTQVTGNRRSVRISSKYIMNGGLAILDAVHMPHGCGTWPAWWTTDVPNWPHNGEIDIVEGVNGYVRNQASLHTAVGCTISNDYGSTGTLAASTNCAAEETGNMGCGQLSTQSNSYGKPFNDNGGGAYALLWQSTGVSVYFFPRNAIPSDITSEAPQPSTWGTPSGNWPSTPVTPQRI

Radius of gyration: 27.57 Å; chains: 1; bounding box: 77×95×56 Å